Protein 3KTN (pdb70)

InterPro domains:
  IPR011611 Carbohydrate kinase PfkB [PF00294] (2-208)
  IPR011611 Carbohydrate kinase PfkB [PF00294] (271-310)
  IPR029056 Ribokinase-like [G3DSA:3.40.1190.20] (1-336)
  IPR029056 Ribokinase-like [SSF53613] (1-326)
  IPR052700 Carbohydrate kinase PfkB-like [PTHR43320] (24-315)

Structure (mmCIF, N/CA/C/O backbone):
data_3KTN
#
_entry.id   3KTN
#
_cell.length_a   145.564
_cell.length_b   145.564
_cell.length_c   126.401
_cell.angle_alpha   90.00
_cell.angle_beta   90.00
_cell.angle_gamma   120.00
#
_symmetry.space_group_name_H-M   'P 63 2 2'
#
loop_
_entity.id
_entity.type
_entity.pdbx_description
1 polymer 'Carbohydrate kinase, pfkB family'
2 non-polymer 'SULFATE ION'
3 non-polymer 'MAGNESIUM ION'
4 water water
#
loop_
_atom_site.group_PDB
_atom_site.id
_atom_site.type_symbol
_atom_site.label_atom_id
_atom_site.label_alt_id
_atom_site.label_comp_id
_atom_site.label_asym_id
_atom_site.label_entity_id
_atom_site.label_seq_id
_atom_site.pdbx_PDB_ins_code
_atom_site.Cartn_x
_atom_site.Cartn_y
_atom_site.Cartn_z
_atom_site.occupancy
_atom_site.B_iso_or_equiv
_atom_site.auth_seq_id
_atom_site.auth_comp_id
_atom_site.auth_asym_id
_atom_site.auth_atom_id
_atom_site.pdbx_PDB_model_num
ATOM 1 N N . SER A 1 2 ? 38.905 25.138 15.333 1.00 71.37 -2 SER A N 1
ATOM 2 C CA . SER A 1 2 ? 39.205 24.914 16.781 1.00 70.99 -2 SER A CA 1
ATOM 3 C C . SER A 1 2 ? 39.600 23.461 17.050 1.00 69.54 -2 SER A C 1
ATOM 4 O O . SER A 1 2 ? 39.119 22.831 17.995 1.00 69.19 -2 SER A O 1
ATOM 7 N N . LEU A 1 3 ? 40.481 22.940 16.203 1.00 67.28 -1 LEU A N 1
ATOM 8 C CA . LEU A 1 3 ? 40.974 21.576 16.327 1.00 63.96 -1 LEU A CA 1
ATOM 9 C C . LEU A 1 3 ? 41.833 21.469 17.586 1.00 61.23 -1 LEU A C 1
ATOM 10 O O . LEU A 1 3 ? 42.683 22.321 17.834 1.00 61.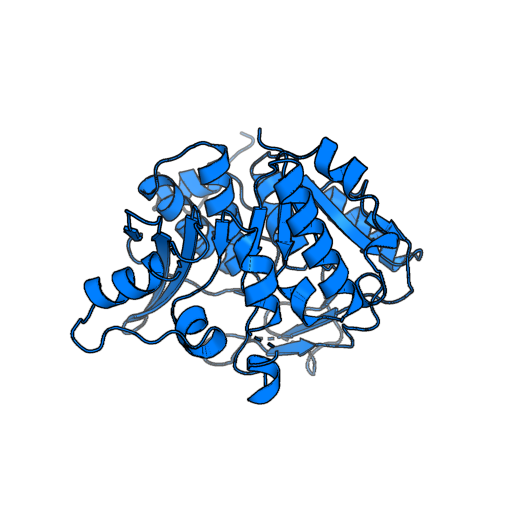10 -1 LEU A O 1
ATOM 15 N N . LYS A 1 4 ? 41.601 20.434 18.387 1.00 58.49 2 LYS A N 1
ATOM 16 C CA . LYS A 1 4 ? 42.380 20.227 19.604 1.00 55.54 2 LYS A CA 1
ATOM 17 C C . LYS A 1 4 ? 43.549 19.324 19.247 1.00 53.82 2 LYS A C 1
ATOM 18 O O . LYS A 1 4 ? 43.358 18.181 18.830 1.00 52.28 2 LYS A O 1
ATOM 24 N N . ILE A 1 5 ? 44.760 19.847 19.412 1.00 51.07 3 ILE A N 1
ATOM 25 C CA . ILE A 1 5 ? 45.968 19.114 19.058 1.00 48.62 3 ILE A CA 1
ATOM 26 C C . ILE A 1 5 ? 46.887 18.804 20.231 1.00 46.97 3 ILE A C 1
ATOM 27 O O . ILE A 1 5 ? 47.163 19.660 21.068 1.00 47.67 3 ILE A O 1
ATOM 32 N N . ALA A 1 6 ? 47.363 17.566 20.276 1.00 44.81 4 ALA A N 1
ATOM 33 C CA . ALA A 1 6 ? 48.283 17.126 21.312 1.00 41.04 4 ALA A CA 1
ATOM 34 C C . ALA A 1 6 ? 49.557 16.668 20.612 1.00 40.04 4 ALA A C 1
ATOM 35 O O . ALA A 1 6 ? 49.556 16.403 19.409 1.00 37.87 4 ALA A O 1
ATOM 37 N N . ALA A 1 7 ? 50.648 16.595 21.362 1.00 38.32 5 ALA A N 1
ATOM 38 C CA . ALA A 1 7 ? 51.912 16.143 20.803 1.00 37.85 5 ALA A CA 1
ATOM 39 C C . ALA A 1 7 ? 52.593 15.274 21.836 1.00 36.40 5 ALA A C 1
ATOM 40 O O . ALA A 1 7 ? 52.535 15.558 23.031 1.00 37.53 5 ALA A O 1
ATOM 42 N N . PHE A 1 8 ? 53.218 14.201 21.374 1.00 34.65 6 PHE A N 1
ATOM 43 C CA . PHE A 1 8 ? 53.932 13.294 22.258 1.00 33.99 6 PHE A CA 1
ATOM 44 C C . PHE A 1 8 ? 55.389 13.570 21.964 1.00 33.59 6 PHE A C 1
ATOM 45 O O . PHE A 1 8 ? 55.859 13.314 20.854 1.00 33.01 6 PHE A O 1
ATOM 53 N N . GLY A 1 9 ? 56.110 14.095 22.947 1.00 34.59 7 GLY A N 1
ATOM 54 C CA . GLY A 1 9 ? 57.497 14.408 22.692 1.00 34.38 7 GLY A CA 1
ATOM 55 C C . GLY A 1 9 ? 58.374 14.758 23.870 1.00 36.07 7 GLY A C 1
ATOM 56 O O . GLY A 1 9 ? 58.043 14.527 25.033 1.00 34.98 7 GLY A O 1
ATOM 57 N N . GLU A 1 10 ? 59.505 15.358 23.528 1.00 34.96 8 GLU A N 1
ATOM 58 C CA . GLU A 1 10 ? 60.540 15.729 24.472 1.00 35.23 8 GLU A CA 1
ATOM 59 C C . GLU A 1 10 ? 60.691 17.228 24.739 1.00 33.84 8 GLU A C 1
ATOM 60 O O . GLU A 1 10 ? 60.510 18.057 23.845 1.00 33.85 8 GLU A O 1
ATOM 66 N N . VAL A 1 11 ? 61.016 17.557 25.985 1.00 33.14 9 VAL A N 1
ATOM 67 C CA . VAL A 1 11 ? 61.268 18.936 26.392 1.00 31.37 9 VAL A CA 1
ATOM 68 C C . VAL A 1 11 ? 62.766 18.986 26.656 1.00 32.35 9 VAL A C 1
ATOM 69 O O . VAL A 1 11 ? 63.300 18.121 27.348 1.00 31.63 9 VAL A O 1
ATOM 81 N N . LEU A 1 13 ? 66.347 21.680 27.454 1.00 28.32 11 LEU A N 1
ATOM 82 C CA . LEU A 1 13 ? 66.842 22.969 27.910 1.00 29.74 11 LEU A CA 1
ATOM 83 C C . LEU A 1 13 ? 67.802 23.457 26.836 1.00 28.12 11 LEU A C 1
ATOM 84 O O . LEU A 1 13 ? 68.661 22.701 26.399 1.00 25.38 11 LEU A O 1
ATOM 89 N N . ARG A 1 14 ? 67.650 24.705 26.402 1.00 27.34 12 ARG A N 1
ATOM 90 C CA . ARG A 1 14 ? 68.574 25.275 25.431 1.00 25.72 12 ARG A CA 1
ATOM 91 C C . ARG A 1 14 ? 69.306 26.414 26.121 1.00 24.97 12 ARG A C 1
ATOM 92 O O . ARG A 1 14 ? 68.680 27.290 26.717 1.00 25.88 12 ARG A O 1
ATOM 100 N N . PHE A 1 15 ? 70.631 26.395 26.044 1.00 24.81 13 PHE A N 1
ATOM 101 C CA . PHE A 1 15 ? 71.449 27.434 26.654 1.00 25.43 13 PHE A CA 1
ATOM 102 C C . PHE A 1 15 ? 72.095 28.230 25.526 1.00 25.20 13 PHE A C 1
ATOM 103 O O . PHE A 1 15 ? 72.750 27.666 24.659 1.00 24.97 13 PHE A O 1
ATOM 111 N N . THR A 1 16 ? 71.922 29.542 25.546 1.00 24.46 14 THR A N 1
ATOM 112 C CA . THR A 1 16 ? 72.479 30.369 24.489 1.00 24.03 14 THR A CA 1
ATOM 113 C C . THR A 1 16 ? 73.157 31.606 25.043 1.00 22.31 14 THR A C 1
ATOM 114 O O . THR A 1 16 ? 72.570 32.333 25.857 1.00 24.26 14 THR A O 1
ATOM 118 N N . PRO A 1 17 ? 74.408 31.855 24.634 1.00 21.68 15 PRO A N 1
ATOM 119 C CA . PRO A 1 17 ? 75.098 33.054 25.127 1.00 21.24 15 PRO A CA 1
ATOM 120 C C . PRO A 1 17 ? 74.422 34.224 24.397 1.00 20.11 15 PRO A C 1
ATOM 121 O O . PRO A 1 17 ? 73.860 34.045 23.318 1.00 19.15 15 PRO A O 1
ATOM 125 N N . PRO A 1 18 ? 74.456 35.429 24.969 1.00 21.71 16 PRO A N 1
ATOM 126 C CA . PRO A 1 18 ? 73.800 36.522 24.243 1.00 21.11 16 PRO A CA 1
ATOM 127 C C . PRO A 1 18 ? 74.520 36.956 22.954 1.00 22.30 16 PRO A C 1
ATOM 128 O O . PRO A 1 18 ? 75.677 36.584 22.704 1.00 23.06 16 PRO A O 1
ATOM 132 N N . GLU A 1 19 ? 73.808 37.719 22.130 1.00 20.03 17 GLU A N 1
ATOM 133 C CA . GLU A 1 19 ? 74.332 38.245 20.873 1.00 22.37 17 GLU A CA 1
ATOM 134 C C . GLU A 1 19 ? 74.914 37.121 20.006 1.00 22.34 17 GLU A C 1
ATOM 135 O O . GLU A 1 19 ? 74.211 36.146 19.733 1.00 22.50 17 GLU A O 1
ATOM 141 N N . TYR A 1 20 ? 76.167 37.247 19.570 1.00 19.47 18 TYR A N 1
ATOM 142 C CA . TYR A 1 20 ? 76.807 36.214 18.743 1.00 21.02 18 TYR A CA 1
ATOM 143 C C . TYR A 1 20 ? 78.044 35.691 19.466 1.00 21.29 18 TYR A C 1
ATOM 144 O O . TYR A 1 20 ? 78.991 35.213 18.838 1.00 22.41 18 TYR A O 1
ATOM 153 N N . LEU A 1 21 ? 78.019 35.785 20.789 1.00 20.14 19 LEU A N 1
ATOM 154 C CA . LEU A 1 21 ? 79.138 35.354 21.621 1.00 22.43 19 LEU A CA 1
ATOM 155 C C . LEU A 1 21 ? 79.309 33.837 21.711 1.00 23.49 19 LEU A C 1
ATOM 156 O O . LEU A 1 21 ? 78.355 33.070 21.545 1.00 22.15 19 LEU A O 1
ATOM 169 N N . LEU A 1 23 ? 80.858 30.316 23.850 1.00 25.80 21 LEU A N 1
ATOM 170 C CA . LEU A 1 23 ? 80.961 29.822 25.218 1.00 27.27 21 LEU A CA 1
ATOM 171 C C . LEU A 1 23 ? 82.261 30.260 25.873 1.00 27.40 21 LEU A C 1
ATOM 172 O O . LEU A 1 23 ? 82.272 30.603 27.046 1.00 27.54 21 LEU A O 1
ATOM 177 N N . GLU A 1 24 ? 83.352 30.255 25.113 1.00 27.55 22 GLU A N 1
ATOM 178 C CA . GLU A 1 24 ? 84.641 30.658 25.657 1.00 29.43 22 GLU A CA 1
ATOM 179 C C . GLU A 1 24 ? 84.785 32.166 25.870 1.00 29.62 22 GLU A C 1
ATOM 180 O O . GLU A 1 24 ? 85.783 32.616 26.420 1.00 28.56 22 GLU A O 1
ATOM 186 N N . GLN A 1 25 ? 83.794 32.948 25.447 1.00 27.65 23 GLN A N 1
ATOM 187 C CA . GLN A 1 25 ? 83.882 34.395 25.609 1.00 26.07 23 GLN A CA 1
ATOM 188 C C . GLN A 1 25 ? 83.097 34.945 26.789 1.00 25.27 23 GLN A C 1
ATOM 189 O O . GLN A 1 25 ? 83.402 36.030 27.279 1.00 25.89 23 GLN A O 1
ATOM 195 N N . THR A 1 26 ? 82.090 34.214 27.253 1.00 24.08 24 THR A N 1
ATOM 196 C CA . THR A 1 26 ? 81.282 34.728 28.351 1.00 24.04 24 THR A CA 1
ATOM 197 C C . THR A 1 26 ? 80.649 33.626 29.169 1.00 25.37 24 THR A C 1
ATOM 198 O O . THR A 1 26 ? 80.418 32.527 28.671 1.00 26.60 24 THR A O 1
ATOM 202 N N .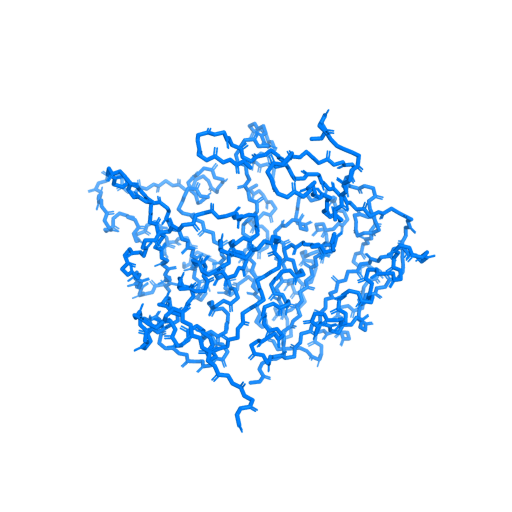 GLU A 1 27 ? 80.359 33.937 30.428 1.00 26.07 25 GLU A N 1
ATOM 203 C CA . GLU A 1 27 ? 79.730 32.986 31.337 1.00 28.50 25 GLU A CA 1
ATOM 204 C C . GLU A 1 27 ? 78.215 33.176 31.285 1.00 26.52 25 GLU A C 1
ATOM 205 O O . GLU A 1 27 ? 77.462 32.374 31.838 1.00 28.57 25 GLU A O 1
ATOM 211 N N . GLN A 1 28 ? 77.786 34.249 30.622 1.00 24.42 26 GLN A N 1
ATOM 212 C CA . GLN A 1 28 ? 76.372 34.593 30.501 1.00 24.47 26 GLN A CA 1
ATOM 213 C C . GLN A 1 28 ? 75.586 33.696 29.549 1.00 22.93 26 GLN A C 1
ATOM 214 O O . GLN A 1 28 ? 76.074 33.309 28.488 1.00 20.56 26 GLN A O 1
ATOM 220 N N . LEU A 1 29 ? 74.345 33.404 29.922 1.00 22.97 27 LEU A N 1
ATOM 221 C CA . LEU A 1 29 ? 73.477 32.570 29.097 1.00 22.73 27 LEU A CA 1
ATOM 222 C C . LEU A 1 29 ? 72.021 32.920 29.324 1.00 22.15 27 LEU A C 1
ATOM 223 O O . LEU A 1 29 ? 71.662 33.509 30.341 1.00 21.66 27 LEU A O 1
ATOM 228 N N . ARG A 1 30 ? 71.198 32.573 28.345 1.00 21.01 28 ARG A N 1
ATOM 229 C CA . ARG A 1 30 ? 69.758 32.704 28.460 1.00 23.74 28 ARG A CA 1
ATOM 230 C C . ARG A 1 30 ? 69.355 31.244 28.247 1.00 25.46 28 ARG A C 1
ATOM 231 O O . ARG A 1 30 ? 69.841 30.594 27.320 1.00 24.26 28 ARG A O 1
ATOM 247 N N . ASN A 1 32 ? 66.177 28.359 27.799 1.00 29.40 30 ASN A N 1
ATOM 248 C CA . ASN A 1 32 ? 64.776 28.248 27.433 1.00 28.95 30 ASN A CA 1
ATOM 249 C C . ASN A 1 32 ? 64.386 26.783 27.336 1.00 27.05 30 ASN A C 1
ATOM 250 O O . ASN A 1 32 ? 65.245 25.913 27.174 1.00 24.13 30 ASN A O 1
ATOM 255 N N . PHE A 1 33 ? 63.090 26.519 27.459 1.00 24.81 31 PHE A N 1
ATOM 256 C CA . PHE A 1 33 ? 62.570 25.162 27.350 1.00 25.78 31 PHE A CA 1
ATOM 257 C C . PHE A 1 33 ? 62.056 25.044 25.932 1.00 26.89 31 PHE A C 1
ATOM 258 O O . PHE A 1 33 ? 61.138 25.754 25.535 1.00 26.13 31 PHE A O 1
ATOM 266 N N . VAL A 1 34 ? 62.684 24.164 25.162 1.00 26.29 32 VAL A N 1
ATOM 267 C CA . VAL A 1 34 ? 62.316 23.960 23.779 1.00 25.08 32 VAL A CA 1
ATOM 268 C C . VAL A 1 34 ? 62.186 22.460 23.497 1.00 27.08 32 VAL A C 1
ATOM 269 O O . VAL A 1 34 ? 62.251 21.631 24.414 1.00 27.98 32 VAL A O 1
ATOM 273 N N . GLY A 1 35 ? 62.005 22.135 22.221 1.00 27.05 33 GLY A N 1
ATOM 274 C CA . GLY A 1 35 ? 61.851 20.764 21.780 1.00 28.13 33 GLY A CA 1
ATOM 275 C C . GLY A 1 35 ? 60.867 20.782 20.625 1.00 29.55 33 GLY A C 1
ATOM 276 O O . GLY A 1 35 ? 60.051 21.703 20.538 1.00 30.62 33 GLY A O 1
ATOM 277 N N . THR A 1 36 ? 60.945 19.796 19.732 1.00 28.70 34 THR A N 1
ATOM 278 C CA . THR A 1 36 ? 60.030 19.730 18.588 1.00 29.86 34 THR A CA 1
ATOM 279 C C . THR A 1 36 ? 58.572 19.888 19.013 1.00 29.40 34 THR A C 1
ATOM 280 O O . THR A 1 36 ? 57.854 20.718 18.463 1.00 31.36 34 THR A O 1
ATOM 284 N N . GLY A 1 37 ? 58.143 19.103 19.996 1.00 28.96 35 GLY A N 1
ATOM 285 C CA . GLY A 1 37 ? 56.769 19.190 20.469 1.00 30.07 35 GLY A CA 1
ATOM 286 C C . GLY A 1 37 ? 56.427 20.533 21.101 1.00 30.44 35 GLY A C 1
ATOM 287 O O . GLY A 1 37 ? 55.303 21.022 20.976 1.00 30.64 35 GLY A O 1
ATOM 288 N N . VAL A 1 38 ? 57.391 21.137 21.786 1.00 29.98 36 VAL A N 1
ATOM 289 C CA . VAL A 1 38 ? 57.165 22.433 22.423 1.00 28.36 36 VAL A CA 1
ATOM 290 C C . VAL A 1 38 ? 57.028 23.513 21.359 1.00 27.81 36 VAL A C 1
ATOM 291 O O . VAL A 1 38 ? 56.081 24.302 21.388 1.00 28.17 36 VAL A O 1
ATOM 295 N N . ASN A 1 39 ? 57.957 23.529 20.405 1.00 27.10 37 ASN A N 1
ATOM 296 C CA . ASN A 1 39 ? 57.938 24.532 19.337 1.00 27.59 37 ASN A CA 1
ATOM 297 C C . ASN A 1 39 ? 56.649 24.450 18.541 1.00 27.78 37 ASN A C 1
ATOM 298 O O . ASN A 1 39 ? 56.020 25.472 18.233 1.00 25.75 37 ASN A O 1
ATOM 303 N N . LEU A 1 40 ? 56.272 23.227 18.192 1.00 28.82 38 LEU A N 1
ATOM 304 C CA . LEU A 1 40 ? 55.062 22.998 17.420 1.00 30.71 38 LEU A CA 1
ATOM 305 C C . LEU A 1 40 ? 53.815 23.482 18.151 1.00 30.16 38 LEU A C 1
ATOM 306 O O . LEU A 1 40 ? 53.079 24.331 17.643 1.00 31.55 38 LEU A O 1
ATOM 311 N N . LEU A 1 41 ? 53.579 22.938 19.340 1.00 28.58 39 LEU A N 1
ATOM 312 C CA . LEU A 1 41 ? 52.402 23.309 20.115 1.00 29.37 39 LEU A CA 1
ATOM 313 C C . LEU A 1 41 ? 52.369 24.790 20.501 1.00 30.86 39 LEU A C 1
ATOM 314 O O . LEU A 1 41 ? 51.292 25.403 20.541 1.00 31.10 39 LEU A O 1
ATOM 319 N N . ALA A 1 42 ? 53.540 25.361 20.782 1.00 28.34 40 ALA A N 1
ATOM 320 C CA . ALA A 1 42 ? 53.624 26.771 21.159 1.00 28.79 40 ALA A CA 1
ATOM 321 C C . ALA A 1 42 ? 53.111 27.645 20.021 1.00 27.89 40 ALA A C 1
ATOM 322 O O . ALA A 1 42 ? 52.316 28.558 20.239 1.00 28.43 40 ALA A O 1
ATOM 324 N N . ASN A 1 43 ? 53.564 27.361 18.804 1.00 27.32 41 ASN A N 1
ATOM 325 C CA . ASN A 1 43 ? 53.137 28.140 17.650 1.00 27.91 41 ASN A CA 1
ATOM 326 C C . ASN A 1 43 ? 51.640 27.945 17.395 1.00 29.21 41 ASN A C 1
ATOM 327 O O . ASN A 1 43 ? 50.920 28.908 17.132 1.00 29.53 41 ASN A O 1
ATOM 332 N N . LEU A 1 44 ? 51.177 26.698 17.466 1.00 29.35 42 LEU A N 1
ATOM 333 C CA . LEU A 1 44 ? 49.759 26.399 17.255 1.00 29.90 42 LEU A CA 1
ATOM 334 C C . LEU A 1 44 ? 48.894 27.078 18.331 1.00 31.18 42 LEU A C 1
ATOM 335 O O . LEU A 1 44 ? 47.787 27.535 18.048 1.00 30.78 42 LEU A O 1
ATOM 340 N N . ALA A 1 45 ? 49.398 27.148 19.562 1.00 31.48 43 ALA A N 1
ATOM 341 C CA . ALA A 1 45 ? 48.649 27.808 20.631 1.00 32.07 43 ALA A CA 1
ATOM 342 C C . ALA A 1 45 ? 48.575 29.300 20.306 1.00 32.68 43 ALA A C 1
ATOM 343 O O . ALA A 1 45 ? 47.567 29.957 20.570 1.00 33.69 43 ALA A O 1
ATOM 345 N N . HIS A 1 46 ? 49.643 29.836 19.726 1.00 32.25 44 HIS A N 1
ATOM 346 C CA . HIS A 1 46 ? 49.649 31.243 19.353 1.00 33.32 44 HIS A CA 1
ATOM 347 C C . HIS A 1 46 ? 48.723 31.477 18.166 1.00 34.50 44 HIS A C 1
ATOM 348 O O . HIS A 1 46 ? 48.319 32.608 17.898 1.00 33.32 44 HIS A O 1
ATOM 355 N N . PHE A 1 47 ? 48.403 30.401 17.450 1.00 35.27 45 PHE A N 1
ATOM 356 C CA . PHE A 1 47 ? 47.488 30.486 16.320 1.00 37.17 45 PHE A CA 1
ATOM 357 C C . PHE A 1 47 ? 46.076 30.273 16.867 1.00 39.45 45 PHE A C 1
ATOM 358 O O . PHE A 1 47 ? 45.104 30.179 16.115 1.00 40.81 45 PHE A O 1
ATOM 366 N N . GLN A 1 48 ? 45.991 30.183 18.192 1.00 40.12 46 GLN A N 1
ATOM 367 C CA . GLN A 1 48 ? 44.734 30.023 18.912 1.00 43.34 46 GLN A CA 1
ATOM 368 C C . GLN A 1 48 ? 44.034 28.666 18.866 1.00 43.32 46 GLN A C 1
ATOM 369 O O . GLN A 1 48 ? 42.811 28.592 18.882 1.00 43.50 46 GLN A O 1
ATOM 375 N N . LEU A 1 49 ? 44.811 27.593 18.812 1.00 43.01 47 LEU A N 1
ATOM 376 C CA . LEU A 1 49 ? 44.238 26.260 18.833 1.00 42.22 47 LEU A CA 1
ATOM 377 C C . LEU A 1 49 ? 44.523 25.746 20.233 1.00 41.46 47 LEU A C 1
ATOM 378 O O . LEU A 1 49 ? 45.434 26.235 20.900 1.00 40.89 47 LEU A O 1
ATOM 383 N N . GLU A 1 50 ? 43.738 24.780 20.688 1.00 41.09 48 GLU A N 1
ATOM 384 C CA . GLU A 1 50 ? 43.949 24.206 22.004 1.00 41.84 48 GLU A CA 1
ATOM 385 C C . GLU A 1 50 ? 45.040 23.165 21.848 1.00 39.17 48 GLU A C 1
ATOM 386 O O . GLU A 1 50 ? 44.941 22.281 20.997 1.00 39.44 48 GLU A O 1
ATOM 392 N N . THR A 1 51 ? 46.079 23.267 22.670 1.00 36.11 49 THR A N 1
ATOM 393 C CA . THR A 1 51 ? 47.202 22.346 22.578 1.00 34.09 49 THR A CA 1
ATOM 394 C C . THR A 1 51 ? 47.592 21.763 23.927 1.00 33.62 49 THR A C 1
ATOM 395 O O . THR A 1 51 ? 47.384 22.382 24.968 1.00 35.56 49 THR A O 1
ATOM 399 N N . ALA A 1 52 ? 48.169 20.569 23.900 1.00 31.99 50 ALA A N 1
ATOM 400 C CA . ALA A 1 52 ? 48.594 19.908 25.118 1.00 32.44 50 ALA A CA 1
ATOM 401 C C . ALA A 1 52 ? 49.774 19.002 24.805 1.00 33.21 50 ALA A C 1
ATOM 402 O O . ALA A 1 52 ? 49.772 18.289 23.799 1.00 33.30 50 ALA A O 1
ATOM 404 N N . LEU A 1 53 ? 50.784 19.031 25.667 1.00 31.96 51 LEU A N 1
ATOM 405 C CA . LEU A 1 53 ? 51.965 18.212 25.464 1.00 31.45 51 LEU A CA 1
ATOM 406 C C . LEU A 1 53 ? 51.942 16.978 26.351 1.00 32.56 51 LEU A C 1
ATOM 407 O O . LEU A 1 53 ? 51.696 17.072 27.553 1.00 32.96 51 LEU A O 1
ATOM 412 N N . ILE A 1 54 ? 52.198 15.822 25.750 1.00 31.75 52 ILE A N 1
ATOM 413 C CA . ILE A 1 54 ? 52.242 14.574 26.492 1.00 33.25 52 ILE A CA 1
ATOM 414 C C . ILE A 1 54 ? 53.716 14.229 26.642 1.00 31.22 52 ILE A C 1
ATOM 415 O O . ILE A 1 54 ? 54.394 13.949 25.658 1.00 30.82 52 ILE A O 1
ATOM 420 N N . THR A 1 55 ? 54.210 14.254 27.874 1.00 31.07 53 THR A N 1
ATOM 421 C CA . THR A 1 55 ? 55.612 13.966 28.133 1.00 30.39 53 THR A CA 1
ATOM 422 C C . THR A 1 55 ? 55.800 13.861 29.641 1.00 30.18 53 THR A C 1
ATOM 423 O O . THR A 1 55 ? 54.829 13.875 30.393 1.00 32.24 53 THR A O 1
ATOM 427 N N . LYS A 1 56 ? 57.050 13.757 30.077 1.00 30.36 54 LYS A N 1
ATOM 428 C CA . LYS A 1 56 ? 57.361 13.693 31.502 1.00 31.99 54 LYS A CA 1
ATOM 429 C C . LYS A 1 56 ? 58.431 14.726 31.835 1.00 32.01 54 LYS A C 1
ATOM 430 O O . LYS A 1 56 ? 59.282 15.049 31.000 1.00 30.68 54 LYS A O 1
ATOM 436 N N . LEU A 1 57 ? 58.376 15.237 33.058 1.00 31.20 55 LEU A N 1
ATOM 437 C CA . LEU A 1 57 ? 59.364 16.186 33.557 1.00 32.12 55 LEU A CA 1
ATOM 438 C C . LEU A 1 57 ? 59.643 15.777 34.993 1.00 30.50 55 LEU A C 1
ATOM 439 O O . LEU A 1 57 ? 58.738 15.334 35.703 1.00 32.14 55 LEU A O 1
ATOM 444 N N . PRO A 1 58 ? 60.901 15.912 35.442 1.00 31.16 56 PRO A N 1
ATOM 445 C CA . PRO A 1 58 ? 61.234 15.531 36.814 1.00 31.47 56 PRO A CA 1
ATOM 446 C C . PRO A 1 58 ? 60.483 16.365 37.836 1.00 32.73 56 PRO A C 1
ATOM 447 O O . PRO A 1 58 ? 60.163 17.534 37.584 1.00 31.39 56 PRO A O 1
ATOM 451 N N . ALA A 1 59 ? 60.197 15.755 38.982 1.00 31.66 57 ALA A N 1
ATOM 452 C CA . ALA A 1 59 ? 59.495 16.447 40.048 1.00 33.68 57 ALA A CA 1
ATOM 453 C C . ALA A 1 59 ? 60.510 17.220 40.885 1.00 32.84 57 ALA A C 1
ATOM 454 O O . ALA A 1 59 ? 60.826 16.838 42.010 1.00 33.59 57 ALA A O 1
ATOM 456 N N . ASN A 1 60 ? 61.056 18.280 40.303 1.00 31.45 58 ASN A N 1
ATOM 457 C CA . ASN A 1 60 ? 61.991 19.141 41.010 1.00 31.01 58 ASN A CA 1
ATOM 458 C C . ASN A 1 60 ? 61.771 20.563 40.492 1.00 30.00 58 ASN A C 1
ATOM 459 O O . ASN A 1 60 ? 60.943 20.779 39.601 1.00 30.48 58 ASN A O 1
ATOM 464 N N . ARG A 1 61 ? 62.489 21.531 41.045 1.00 29.84 59 ARG A N 1
ATOM 465 C CA . ARG A 1 61 ? 62.301 22.922 40.647 1.00 28.81 59 ARG A CA 1
ATOM 466 C C . ARG A 1 61 ? 62.533 23.192 39.165 1.00 28.55 59 ARG A C 1
ATOM 467 O O . ARG A 1 61 ? 61.882 24.060 38.580 1.00 28.89 59 ARG A O 1
ATOM 475 N N . LEU A 1 62 ? 63.446 22.447 38.555 1.00 26.79 60 LEU A N 1
ATOM 476 C CA . LEU A 1 62 ? 63.724 22.626 37.137 1.00 28.88 60 LEU A CA 1
ATOM 477 C C . LEU A 1 62 ? 62.529 22.113 36.336 1.00 28.70 60 LEU A C 1
ATOM 478 O O . LEU A 1 62 ? 62.093 22.744 35.363 1.00 27.52 60 LEU A O 1
ATOM 483 N N . GLY A 1 63 ? 61.988 20.971 36.758 1.00 28.46 61 GLY A N 1
ATOM 484 C CA . GLY A 1 63 ? 60.831 20.421 36.076 1.00 26.58 61 GLY A CA 1
ATOM 485 C C . GLY A 1 63 ? 59.648 21.361 36.232 1.00 26.59 61 GLY A C 1
ATOM 486 O O . GLY A 1 63 ? 58.865 21.540 35.300 1.00 28.61 61 GLY A O 1
ATOM 487 N N . GLU A 1 64 ? 59.513 21.963 37.413 1.00 28.00 62 GLU A N 1
ATOM 488 C CA . GLU A 1 64 ? 58.417 22.902 37.674 1.00 28.85 62 GLU A CA 1
ATOM 489 C C . GLU A 1 64 ? 58.559 24.158 36.804 1.00 28.22 62 GLU A C 1
ATOM 490 O O . GLU A 1 64 ? 57.568 24.711 36.323 1.00 29.06 62 GLU A O 1
ATOM 496 N N . ALA A 1 65 ? 59.795 24.610 36.608 1.00 27.20 63 ALA A N 1
ATOM 497 C CA . ALA A 1 65 ? 60.036 25.787 35.781 1.00 24.96 63 ALA A CA 1
ATOM 498 C C . ALA A 1 65 ? 59.689 25.409 34.348 1.00 24.02 63 ALA A C 1
ATOM 499 O O . ALA A 1 65 ? 59.220 26.237 33.574 1.00 25.58 63 ALA A O 1
ATOM 501 N N . GLY A 1 66 ? 59.908 24.142 34.003 1.00 25.13 64 GLY A N 1
ATOM 502 C CA . GLY A 1 66 ? 59.595 23.673 32.664 1.00 23.75 64 GLY A CA 1
ATOM 503 C C . GLY A 1 66 ? 58.101 23.718 32.393 1.00 25.53 64 GLY A C 1
ATOM 504 O O . GLY A 1 66 ? 57.672 24.149 31.328 1.00 26.77 64 GLY A O 1
ATOM 505 N N . LYS A 1 67 ? 57.298 23.263 33.349 1.00 27.82 65 LYS A N 1
ATOM 506 C CA . LYS A 1 67 ? 55.850 23.294 33.172 1.00 28.11 65 LYS A CA 1
ATOM 507 C C . LYS A 1 67 ? 55.345 24.730 33.108 1.00 27.42 65 LYS A C 1
ATOM 508 O O . LYS A 1 67 ? 54.412 25.025 32.365 1.00 28.19 65 LYS A O 1
ATOM 514 N N . ALA A 1 68 ? 55.959 25.618 33.888 1.00 27.40 66 ALA A N 1
ATOM 515 C CA . ALA A 1 68 ? 55.577 27.028 33.897 1.00 26.70 66 ALA A CA 1
ATOM 516 C C . ALA A 1 68 ? 55.810 27.615 32.502 1.00 26.33 66 ALA A C 1
ATOM 517 O O . ALA A 1 68 ? 55.007 28.415 32.013 1.00 26.72 66 ALA A O 1
ATOM 519 N N . ALA A 1 69 ? 56.912 27.212 31.867 1.00 24.67 67 ALA A N 1
ATOM 520 C CA . ALA A 1 69 ? 57.245 27.690 30.523 1.00 25.84 67 ALA A CA 1
ATOM 521 C C . ALA A 1 69 ? 56.226 27.187 29.500 1.00 26.07 67 ALA A C 1
ATOM 522 O O . ALA A 1 69 ? 55.848 27.909 28.580 1.00 27.05 67 ALA A O 1
ATOM 524 N N . LEU A 1 70 ? 55.789 25.945 29.655 1.00 26.89 68 LEU A N 1
ATOM 525 C CA . LEU A 1 70 ? 54.801 25.382 28.739 1.00 27.60 68 LEU A CA 1
ATOM 526 C C . LEU A 1 70 ? 53.508 26.190 28.824 1.00 26.74 68 LEU A C 1
ATOM 527 O O . LEU A 1 70 ? 52.927 26.559 27.803 1.00 27.28 68 LEU A O 1
ATOM 532 N N . ARG A 1 71 ? 53.064 26.475 30.042 1.00 25.24 69 ARG A N 1
ATOM 533 C CA . ARG A 1 71 ? 51.839 27.252 30.233 1.00 26.11 69 ARG A CA 1
ATOM 534 C C . ARG A 1 71 ? 51.994 28.666 29.653 1.00 26.40 69 ARG A C 1
ATOM 535 O O . ARG A 1 71 ? 51.105 29.161 28.961 1.00 27.14 69 ARG A O 1
ATOM 543 N N . LYS A 1 72 ? 53.125 29.308 29.938 1.00 24.61 70 LYS A N 1
ATOM 544 C CA . LYS A 1 72 ? 53.388 30.650 29.433 1.00 25.93 70 LYS A CA 1
ATOM 545 C C . LYS A 1 72 ? 53.212 30.701 27.919 1.00 26.25 70 LYS A C 1
ATOM 546 O O . LYS A 1 72 ? 52.671 31.667 27.378 1.00 26.83 70 LYS A O 1
ATOM 552 N N . LEU A 1 73 ? 53.691 29.661 27.246 1.00 25.85 71 LEU A N 1
ATOM 553 C CA . LEU A 1 73 ? 53.596 29.557 25.793 1.00 27.96 71 LEU A CA 1
ATOM 554 C C . LEU A 1 73 ? 52.165 29.284 25.327 1.00 29.41 71 LEU A C 1
ATOM 555 O O . LEU A 1 73 ? 51.873 29.366 24.137 1.00 31.80 71 LEU A O 1
ATOM 560 N N . GLY A 1 74 ? 51.283 28.955 26.268 1.00 29.86 72 GLY A N 1
ATOM 561 C CA . GLY A 1 74 ? 49.898 28.693 25.928 1.00 30.21 72 GLY A CA 1
ATOM 562 C C . GLY A 1 74 ? 49.583 27.215 25.799 1.00 30.91 72 GLY A C 1
ATOM 563 O O . GLY A 1 74 ? 48.485 26.845 25.396 1.00 30.05 72 GLY A O 1
ATOM 564 N N . ILE A 1 75 ? 50.546 26.366 26.144 1.00 32.31 73 ILE A N 1
ATOM 565 C CA . ILE A 1 75 ? 50.367 24.920 26.062 1.00 31.34 73 ILE A CA 1
ATOM 566 C C . ILE A 1 75 ? 49.884 24.377 27.402 1.00 33.23 73 ILE A C 1
ATOM 567 O O . ILE A 1 75 ? 50.421 24.733 28.457 1.00 32.26 73 ILE A O 1
ATOM 572 N N . SER A 1 76 ? 48.867 23.520 27.364 1.00 33.21 74 SER A N 1
ATOM 573 C CA . SER A 1 76 ? 48.353 22.917 28.586 1.00 32.26 74 SER A CA 1
ATOM 574 C C . SER A 1 76 ? 49.400 21.933 29.092 1.00 32.34 74 SER A C 1
ATOM 575 O O . SER A 1 76 ? 49.994 21.190 28.308 1.00 30.97 74 SER A O 1
ATOM 578 N N . ASP A 1 77 ? 49.615 21.923 30.402 1.00 31.40 75 ASP A N 1
ATOM 579 C CA . ASP A 1 77 ? 50.584 21.028 31.014 1.00 33.70 75 ASP A CA 1
ATOM 580 C C . ASP A 1 77 ? 49.862 19.913 31.780 1.00 33.73 75 ASP A C 1
ATOM 581 O O . ASP A 1 77 ? 50.476 19.204 32.573 1.00 32.49 75 ASP A O 1
ATOM 586 N N . GLN A 1 78 ? 48.563 19.764 31.539 1.00 35.91 76 GLN A N 1
ATOM 587 C CA . GLN A 1 78 ? 47.765 18.748 32.229 1.00 39.22 76 GLN A CA 1
ATOM 588 C C . GLN A 1 78 ? 48.294 17.328 32.049 1.00 39.18 76 GLN A C 1
ATOM 589 O O . GLN A 1 78 ? 48.253 16.527 32.982 1.00 39.47 76 GLN A O 1
ATOM 595 N N . TRP A 1 79 ? 48.798 17.014 30.859 1.00 38.57 77 TRP A N 1
ATOM 596 C CA . TRP A 1 79 ? 49.311 15.675 30.602 1.00 38.59 77 TRP A CA 1
ATOM 597 C C . TRP A 1 79 ? 50.822 15.530 30.727 1.00 38.99 77 TRP A C 1
ATOM 598 O O . TRP A 1 79 ? 51.406 14.592 30.190 1.00 38.29 77 TRP A O 1
ATOM 609 N N . VAL A 1 80 ? 51.455 16.468 31.427 1.00 38.74 78 VAL A N 1
ATOM 610 C CA . VAL A 1 80 ? 52.893 16.398 31.661 1.00 37.64 78 VAL A CA 1
ATOM 611 C C . VAL A 1 80 ? 53.028 15.725 33.022 1.00 37.11 78 VAL A C 1
ATOM 612 O O . VAL A 1 80 ? 52.669 16.318 34.037 1.00 39.07 78 VAL A O 1
ATOM 616 N N . GLY A 1 81 ?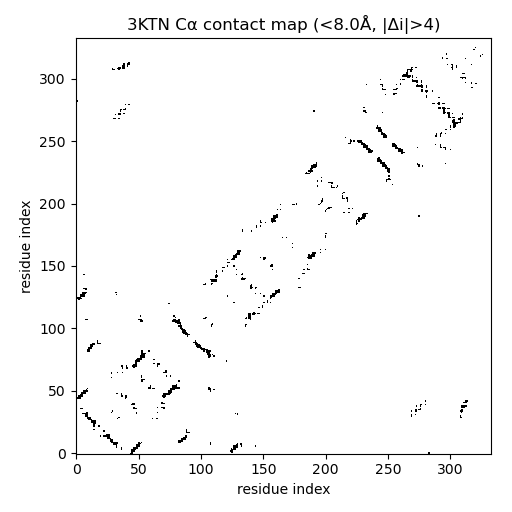 53.539 14.497 33.047 1.00 37.30 79 GLY A N 1
ATOM 617 C CA . GLY A 1 81 ? 53.675 13.779 34.305 1.00 35.42 79 GLY A CA 1
ATOM 618 C C . GLY A 1 81 ? 55.043 13.923 34.938 1.00 37.29 79 GLY A C 1
ATOM 619 O O . GLY A 1 81 ? 55.966 14.446 34.313 1.00 36.16 79 GLY A O 1
ATOM 620 N N . GLU A 1 82 ? 55.176 13.460 36.178 1.00 36.08 80 GLU A N 1
ATOM 621 C CA . GLU A 1 82 ? 56.448 13.537 36.887 1.00 39.83 80 GLU A CA 1
ATOM 622 C C . GLU A 1 82 ? 57.186 12.219 36.740 1.00 39.70 80 GLU A C 1
ATOM 623 O O . GLU A 1 82 ? 56.587 11.157 36.836 1.00 41.20 80 GLU A O 1
ATOM 629 N N . LYS A 1 83 ? 58.491 12.293 36.518 1.00 40.29 81 LYS A N 1
ATOM 630 C CA . LYS A 1 83 ? 59.297 11.098 36.353 1.00 39.96 81 LYS A CA 1
ATOM 631 C C . LYS A 1 83 ? 60.760 11.495 36.210 1.00 40.39 81 LYS A C 1
ATOM 632 O O . LYS A 1 83 ? 61.068 12.590 35.740 1.00 39.90 81 LYS A O 1
ATOM 638 N N . GLY A 1 84 ? 61.655 10.605 36.623 1.00 39.38 82 GLY A N 1
ATOM 639 C CA . GLY A 1 84 ? 63.074 10.866 36.502 1.00 40.38 82 GLY A CA 1
ATOM 640 C C . GLY A 1 84 ? 63.582 12.039 37.308 1.00 41.31 82 GLY A C 1
ATOM 641 O O . GLY A 1 84 ? 62.937 12.484 38.255 1.00 40.52 82 GLY A O 1
ATOM 642 N N . ASP A 1 85 ? 64.747 12.545 36.916 1.00 43.49 83 ASP A N 1
ATOM 643 C CA . ASP A 1 85 ? 65.378 13.660 37.610 1.00 46.22 83 ASP A CA 1
ATOM 644 C C . ASP A 1 85 ? 66.078 14.611 36.647 1.00 45.90 83 ASP A C 1
ATOM 645 O O . ASP A 1 85 ? 66.308 15.778 36.963 1.00 51.02 83 ASP A O 1
ATOM 650 N N . HIS A 1 86 ? 66.397 14.102 35.467 1.00 41.46 84 HIS A N 1
ATOM 651 C CA . HIS A 1 86 ? 67.142 14.843 34.467 1.00 36.73 84 HIS A CA 1
ATOM 652 C C . HIS A 1 86 ? 66.328 15.347 33.275 1.00 35.08 84 HIS A C 1
ATOM 653 O O . HIS A 1 86 ? 65.290 14.785 32.921 1.00 32.74 84 HIS A O 1
ATOM 660 N N . ILE A 1 87 ? 66.802 16.431 32.668 1.00 32.13 85 ILE A N 1
ATOM 661 C CA . ILE A 1 87 ? 66.166 16.977 31.475 1.00 30.55 85 ILE A CA 1
ATOM 662 C C . ILE A 1 87 ? 67.269 17.102 30.425 1.00 30.38 85 ILE A C 1
ATOM 663 O O . ILE A 1 87 ? 68.385 17.527 30.739 1.00 30.24 85 ILE A O 1
ATOM 668 N N . GLY A 1 88 ? 66.971 16.703 29.192 1.00 29.81 86 GLY A N 1
ATOM 669 C CA . GLY A 1 88 ? 67.966 16.793 28.134 1.00 29.80 86 GLY A CA 1
ATOM 670 C C . GLY A 1 88 ? 68.279 18.253 27.856 1.00 30.40 86 GLY A C 1
ATOM 671 O O . GLY A 1 88 ? 67.466 19.124 28.158 1.00 30.58 86 GLY A O 1
ATOM 672 N N . SER A 1 89 ? 69.444 18.534 27.285 1.00 29.11 87 SER A N 1
ATOM 673 C CA . SER A 1 89 ? 69.802 19.919 27.001 1.00 29.27 87 SER A CA 1
ATOM 674 C C . SER A 1 89 ? 70.858 20.050 25.923 1.00 28.31 87 SER A C 1
ATOM 675 O O . SER A 1 89 ? 71.505 19.072 25.541 1.00 27.38 87 SER A O 1
ATOM 678 N N . PHE A 1 90 ?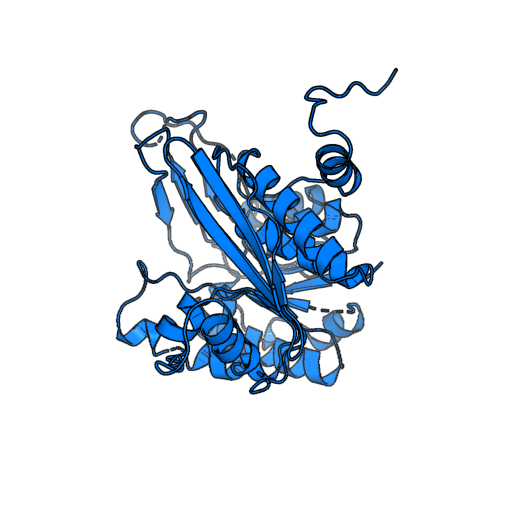 71.027 21.277 25.445 1.00 26.98 88 PHE A N 1
ATOM 679 C CA . PHE A 1 90 ? 72.046 21.578 24.453 1.00 26.91 88 PHE A CA 1
ATOM 680 C C . PHE A 1 90 ? 72.423 23.055 24.514 1.00 27.44 88 PHE A C 1
ATOM 681 O O . PHE A 1 90 ? 71.650 23.895 24.983 1.00 27.28 88 PHE A O 1
ATOM 689 N N . PHE A 1 91 ? 73.632 23.351 24.063 1.00 26.70 89 PHE A N 1
ATOM 690 C CA . PHE A 1 91 ? 74.132 24.710 24.024 1.00 25.81 89 PHE A CA 1
ATOM 691 C C . PHE A 1 91 ? 74.074 25.140 22.571 1.00 27.50 89 PHE A C 1
ATOM 692 O O . PHE A 1 91 ? 74.307 24.328 21.669 1.00 25.71 89 PHE A O 1
ATOM 700 N N . ALA A 1 92 ? 73.733 26.402 22.340 1.00 25.32 90 ALA A N 1
ATOM 701 C CA . ALA A 1 92 ? 73.670 26.918 20.982 1.00 25.90 90 ALA A CA 1
ATOM 702 C C . ALA A 1 92 ? 74.440 28.229 20.904 1.00 26.05 90 ALA A C 1
ATOM 703 O O . ALA A 1 92 ? 74.028 29.239 21.473 1.00 27.38 90 ALA A O 1
ATOM 705 N N . GLU A 1 93 ? 75.571 28.203 20.211 1.00 26.92 91 GLU A N 1
ATOM 706 C CA . GLU A 1 93 ? 76.398 29.398 20.043 1.00 26.89 91 GLU A CA 1
ATOM 707 C C . GLU A 1 93 ? 76.046 29.940 18.666 1.00 26.27 91 GLU A C 1
ATOM 708 O O . GLU A 1 93 ? 76.371 29.324 17.655 1.00 26.74 91 GLU A O 1
ATOM 722 N N . GLY A 1 95 ? 75.966 31.660 15.195 1.00 27.11 93 GLY A N 1
ATOM 723 C CA . GLY A 1 95 ? 76.943 32.019 14.189 1.00 28.30 93 GLY A CA 1
ATOM 724 C C . GLY A 1 95 ? 76.589 33.341 13.525 1.00 29.32 93 GLY A C 1
ATOM 725 O O . GLY A 1 95 ? 75.586 33.984 13.858 1.00 28.46 93 GLY A O 1
ATOM 726 N N . TYR A 1 96 ? 77.416 33.738 12.569 1.00 27.08 94 TYR A N 1
ATOM 727 C CA . TYR A 1 96 ? 77.236 34.991 11.852 1.00 27.19 94 TYR A CA 1
ATOM 728 C C . TYR A 1 96 ? 77.993 34.847 10.539 1.00 25.82 94 TYR A C 1
ATOM 729 O O . TYR A 1 96 ? 79.114 34.340 10.523 1.00 24.91 94 TYR A O 1
ATOM 738 N N . GLY A 1 97 ? 77.394 35.293 9.444 1.00 26.56 95 GLY A N 1
ATOM 739 C CA . GLY A 1 97 ? 78.067 35.185 8.164 1.00 27.79 95 GLY A CA 1
ATOM 740 C C . GLY A 1 97 ? 78.512 33.762 7.884 1.00 29.31 95 GLY A C 1
ATOM 741 O O . GLY A 1 97 ? 77.723 32.830 8.015 1.00 29.51 95 GLY A O 1
ATOM 742 N N . ILE A 1 98 ? 79.774 33.573 7.518 1.00 29.42 96 ILE A N 1
ATOM 743 C CA . ILE A 1 98 ? 80.242 32.222 7.223 1.00 30.96 96 ILE A CA 1
ATOM 744 C C . ILE A 1 98 ? 80.575 31.403 8.474 1.00 30.19 96 ILE A C 1
ATOM 745 O O . ILE A 1 98 ? 80.890 30.218 8.376 1.00 26.21 96 ILE A O 1
ATOM 750 N N . ARG A 1 99 ? 80.515 32.024 9.648 1.00 28.61 97 ARG A N 1
ATOM 751 C CA . ARG A 1 99 ? 80.789 31.276 10.873 1.00 27.85 97 ARG A CA 1
ATOM 752 C C . ARG A 1 99 ? 79.497 30.553 11.233 1.00 27.59 97 ARG A C 1
ATOM 753 O O . ARG A 1 99 ? 78.494 31.181 11.568 1.00 28.27 97 ARG A O 1
ATOM 761 N N . PRO A 1 100 ? 79.500 29.217 11.155 1.00 28.35 98 PRO A N 1
ATOM 762 C CA . PRO A 1 100 ? 78.290 28.453 11.479 1.00 27.75 98 PRO A CA 1
ATOM 763 C C . PRO A 1 100 ? 77.855 28.491 12.941 1.00 27.00 98 PRO A C 1
ATOM 764 O O . PRO A 1 100 ? 78.653 28.750 13.843 1.00 28.85 98 PRO A O 1
ATOM 768 N N . THR A 1 101 ? 76.570 28.256 13.154 1.00 25.83 99 THR A N 1
ATOM 769 C CA . THR A 1 101 ? 76.003 28.191 14.487 1.00 25.02 99 THR A CA 1
ATOM 770 C C . THR A 1 101 ? 76.462 26.830 15.008 1.00 26.65 99 THR A C 1
ATOM 771 O O . THR A 1 101 ? 76.477 25.849 14.253 1.00 23.76 99 THR A O 1
ATOM 775 N N . GLN A 1 102 ? 76.858 26.768 16.278 1.00 25.52 100 GLN A N 1
ATOM 776 C CA . GLN A 1 102 ? 77.342 25.515 16.858 1.00 24.87 100 GLN A CA 1
ATOM 777 C C . GLN A 1 102 ? 76.422 24.989 17.958 1.00 25.68 100 GLN A C 1
ATOM 778 O O . GLN A 1 102 ? 76.212 25.647 18.977 1.00 26.51 100 GLN A O 1
ATOM 784 N N . VAL A 1 103 ? 75.886 23.794 17.754 1.00 25.66 101 VAL A N 1
ATOM 785 C CA . VAL A 1 103 ? 75.011 23.175 18.736 1.00 25.28 101 VAL A CA 1
ATOM 786 C C . VAL A 1 103 ? 75.771 22.034 19.400 1.00 27.50 101 VAL A C 1
ATOM 787 O O . VAL A 1 103 ? 76.340 21.182 18.721 1.00 28.94 101 VAL A O 1
ATOM 791 N N . THR A 1 104 ? 75.800 22.031 20.728 1.00 27.72 102 THR A N 1
ATOM 792 C CA . THR A 1 104 ? 76.487 20.978 21.475 1.00 26.20 102 THR A CA 1
ATOM 793 C C . THR A 1 104 ? 75.493 20.338 22.446 1.00 27.14 102 THR A C 1
ATOM 794 O O . THR A 1 104 ? 75.036 20.983 23.391 1.00 26.29 102 THR A O 1
ATOM 798 N N . TYR A 1 105 ? 75.167 19.070 22.206 1.00 26.78 103 TYR A N 1
ATOM 799 C CA . TYR A 1 105 ? 74.216 18.331 23.038 1.00 29.44 103 TYR A CA 1
ATOM 800 C C . TYR A 1 105 ? 74.830 17.764 24.305 1.00 29.58 103 TYR A C 1
ATOM 801 O O . TYR A 1 105 ? 76.014 17.434 24.343 1.00 30.20 103 TYR A O 1
ATOM 810 N N . GLN A 1 106 ? 74.009 17.656 25.342 1.00 30.86 104 GLN A N 1
ATOM 811 C CA . GLN A 1 106 ? 74.426 17.066 26.610 1.00 31.07 104 GLN A CA 1
ATOM 812 C C . GLN A 1 106 ? 73.626 15.762 26.677 1.00 31.71 104 GLN A C 1
ATOM 813 O O . GLN A 1 106 ? 72.959 15.416 25.705 1.00 31.01 104 GLN A O 1
ATOM 819 N N . ASN A 1 107 ? 73.682 15.046 27.796 1.00 33.13 105 ASN A N 1
ATOM 820 C CA . ASN A 1 107 ? 72.947 13.789 27.911 1.00 34.88 105 ASN A CA 1
ATOM 821 C C . ASN A 1 107 ? 71.472 13.979 27.624 1.00 36.86 105 ASN A C 1
ATOM 822 O O . ASN A 1 107 ? 70.806 14.829 28.218 1.00 37.89 105 ASN A O 1
ATOM 827 N N . ARG A 1 108 ? 70.958 13.156 26.724 1.00 37.84 106 ARG A N 1
ATOM 828 C CA . ARG A 1 108 ? 69.563 13.244 26.337 1.00 37.99 106 ARG A CA 1
ATOM 829 C C . ARG A 1 108 ? 68.747 11.995 26.683 1.00 38.18 106 ARG A C 1
ATOM 830 O O . ARG A 1 108 ? 67.583 12.098 27.055 1.00 38.96 106 ARG A O 1
ATOM 838 N N . HIS A 1 109 ? 69.359 10.819 26.587 1.00 38.58 107 HIS A N 1
ATOM 839 C CA . HIS A 1 109 ? 68.629 9.581 26.853 1.00 41.32 107 HIS A CA 1
ATOM 840 C C . HIS A 1 109 ? 68.281 9.273 28.307 1.00 40.43 107 HIS A C 1
ATOM 841 O O . HIS A 1 109 ? 67.361 8.500 28.563 1.00 39.66 107 HIS A O 1
ATOM 848 N N . GLN A 1 110 ? 68.991 9.875 29.257 1.00 39.86 108 GLN A N 1
ATOM 849 C CA . GLN A 1 110 ? 68.704 9.635 30.670 1.00 40.22 108 GLN A CA 1
ATOM 850 C C . GLN A 1 110 ? 67.673 10.629 31.213 1.00 38.49 108 GLN A C 1
ATOM 851 O O . GLN A 1 110 ? 67.525 10.777 32.423 1.00 40.12 108 GLN A O 1
ATOM 857 N N . SER A 1 111 ? 66.956 11.303 30.323 1.00 37.69 109 SER A N 1
ATOM 858 C CA . SER A 1 111 ? 65.955 12.283 30.742 1.00 37.32 109 SER A CA 1
ATOM 859 C C . SER A 1 111 ? 64.665 11.636 31.237 1.00 38.38 109 SER A C 1
ATOM 860 O O . SER A 1 111 ? 64.436 10.439 31.045 1.00 37.39 109 SER A O 1
ATOM 863 N N . ALA A 1 112 ? 63.830 12.450 31.877 1.00 36.47 110 ALA A N 1
ATOM 864 C CA . ALA A 1 112 ? 62.544 12.006 32.388 1.00 37.47 110 ALA A CA 1
ATOM 865 C C . ALA A 1 112 ? 61.711 11.403 31.255 1.00 37.83 110 ALA A C 1
ATOM 866 O O . ALA A 1 112 ? 61.010 10.409 31.444 1.00 37.86 110 ALA A O 1
ATOM 868 N N . PHE A 1 113 ? 61.783 12.011 30.076 1.00 36.93 111 PHE A N 1
ATOM 869 C CA . PHE A 1 113 ? 61.032 11.514 28.932 1.00 36.93 111 PHE A CA 1
ATOM 870 C C . PHE A 1 113 ? 61.662 10.230 28.392 1.00 36.90 111 PHE A C 1
ATOM 871 O O . PHE A 1 113 ? 60.958 9.292 28.031 1.00 36.58 111 PHE A O 1
ATOM 879 N N . GLY A 1 114 ? 62.988 10.200 28.354 1.00 36.18 112 GLY A N 1
ATOM 880 C CA . GLY A 1 114 ? 63.697 9.041 27.850 1.00 38.96 112 GLY A CA 1
ATOM 881 C C . GLY A 1 114 ? 63.542 7.754 28.647 1.00 40.69 112 GLY A C 1
ATOM 882 O O . GLY A 1 114 ? 63.696 6.665 28.087 1.00 41.33 112 GLY A O 1
ATOM 883 N N . ILE A 1 115 ? 63.250 7.862 29.942 1.00 40.35 113 ILE A N 1
ATOM 884 C CA . ILE A 1 115 ? 63.098 6.678 30.781 1.00 41.92 113 ILE A CA 1
ATOM 885 C C . ILE A 1 115 ? 61.642 6.294 31.028 1.00 43.09 113 ILE A C 1
ATOM 886 O O . ILE A 1 115 ? 61.360 5.365 31.782 1.00 44.59 113 ILE A O 1
ATOM 891 N N . SER A 1 116 ? 60.715 7.010 30.407 1.00 44.89 114 SER A N 1
ATOM 892 C CA . SER A 1 116 ? 59.306 6.706 30.589 1.00 47.53 114 SER A CA 1
ATOM 893 C C . SER A 1 116 ? 58.817 5.757 29.494 1.00 49.09 114 SER A C 1
ATOM 894 O O . SER A 1 116 ? 59.289 5.802 28.357 1.00 48.34 114 SER A O 1
ATOM 897 N N . GLU A 1 117 ? 57.869 4.895 29.847 1.00 51.01 115 GLU A N 1
ATOM 898 C CA . GLU A 1 117 ? 57.325 3.929 28.903 1.00 52.93 115 GLU A CA 1
ATOM 899 C C . GLU A 1 117 ? 55.823 4.082 28.726 1.00 51.82 115 GLU A C 1
ATOM 900 O O . GLU A 1 117 ? 55.162 4.785 29.490 1.00 51.53 115 GLU A O 1
ATOM 906 N N . ALA A 1 118 ? 55.293 3.416 27.706 1.00 51.14 116 ALA A N 1
ATOM 907 C CA . ALA A 1 118 ? 53.873 3.478 27.394 1.00 50.47 116 ALA A CA 1
ATOM 908 C C . ALA A 1 118 ? 52.966 3.302 28.605 1.00 50.72 116 ALA A C 1
ATOM 909 O O . ALA A 1 118 ? 51.933 3.965 28.708 1.00 49.33 116 ALA A O 1
ATOM 911 N N . LYS A 1 119 ? 53.350 2.423 29.527 1.00 51.64 117 LYS A N 1
ATOM 912 C CA . LYS A 1 119 ? 52.522 2.179 30.703 1.00 54.04 117 LYS A CA 1
ATOM 913 C C . LYS A 1 119 ? 52.466 3.375 31.649 1.00 53.57 117 LYS A C 1
ATOM 914 O O . LYS A 1 119 ? 51.615 3.428 32.536 1.00 52.07 117 LYS A O 1
ATOM 920 N N . ASP A 1 120 ? 53.368 4.334 31.461 1.00 53.36 118 ASP A N 1
ATOM 921 C CA . ASP A 1 120 ? 53.380 5.525 32.305 1.00 52.58 118 ASP A CA 1
ATOM 922 C C . ASP A 1 120 ? 52.401 6.573 31.781 1.00 50.87 118 ASP A C 1
ATOM 923 O O . ASP A 1 120 ? 52.138 7.568 32.451 1.00 50.76 118 ASP A O 1
ATOM 928 N N . TYR A 1 121 ? 51.855 6.344 30.590 1.00 49.91 119 TYR A N 1
ATOM 929 C CA . TYR A 1 121 ? 50.922 7.290 29.981 1.00 49.53 119 TYR A CA 1
ATOM 930 C C . TYR A 1 121 ? 49.515 6.732 29.804 1.00 50.52 119 TYR A C 1
ATOM 931 O O . TYR A 1 121 ? 49.340 5.599 29.357 1.00 51.08 119 TYR A O 1
ATOM 940 N N . ASP A 1 122 ? 48.512 7.539 30.131 1.00 50.80 120 ASP A N 1
ATOM 941 C CA . ASP A 1 122 ? 47.129 7.113 29.970 1.00 50.70 120 ASP A CA 1
ATOM 942 C C . ASP A 1 122 ? 46.655 7.589 28.605 1.00 48.93 120 ASP A C 1
ATOM 943 O O . ASP A 1 122 ? 45.804 8.473 28.510 1.00 48.09 120 ASP A O 1
ATOM 948 N N . PHE A 1 123 ? 47.206 6.995 27.550 1.00 49.00 121 PHE A N 1
ATOM 949 C CA . PHE A 1 123 ? 46.857 7.375 26.183 1.00 50.24 121 PHE A CA 1
ATOM 950 C C . PHE A 1 123 ? 45.364 7.324 25.892 1.00 52.08 121 PHE A C 1
ATOM 951 O O . PHE A 1 123 ? 44.840 8.171 25.165 1.00 52.02 121 PHE A O 1
ATOM 959 N N . GLU A 1 124 ? 44.684 6.330 26.454 1.00 53.99 122 GLU A N 1
ATOM 960 C CA . GLU A 1 124 ? 43.245 6.177 26.258 1.00 55.08 122 GLU A CA 1
ATOM 961 C C . GLU A 1 124 ? 42.527 7.462 26.661 1.00 53.82 122 GLU A C 1
ATOM 962 O O . GLU A 1 124 ? 41.744 8.020 25.892 1.00 53.86 122 GLU A O 1
ATOM 968 N N . ALA A 1 125 ? 42.803 7.925 27.877 1.00 52.53 123 ALA A N 1
ATOM 969 C CA . ALA A 1 125 ? 42.184 9.137 28.401 1.00 52.29 123 ALA A CA 1
ATOM 970 C C . ALA A 1 125 ? 42.536 10.389 27.603 1.00 52.67 123 ALA A C 1
ATOM 971 O O . ALA A 1 125 ? 41.691 11.269 27.414 1.00 52.81 123 ALA A O 1
ATOM 973 N N . PHE A 1 126 ? 43.780 10.471 27.135 1.00 51.63 124 PHE A N 1
ATOM 974 C CA . PHE A 1 126 ? 44.218 11.639 26.377 1.00 50.96 124 PHE A CA 1
ATOM 975 C C . PHE A 1 126 ? 43.551 11.699 25.015 1.00 49.81 124 PHE A C 1
ATOM 976 O O . PHE A 1 126 ? 42.972 12.723 24.643 1.00 47.25 124 PHE A O 1
ATOM 984 N N . LEU A 1 127 ? 43.641 10.598 24.275 1.00 50.37 125 LEU A N 1
ATOM 985 C CA . LEU A 1 127 ? 43.057 10.519 22.943 1.00 51.16 125 LEU A CA 1
ATOM 986 C C . LEU A 1 127 ? 41.582 10.905 22.941 1.00 51.58 125 LEU A C 1
ATOM 987 O O . LEU A 1 127 ? 41.085 11.481 21.974 1.00 51.88 125 LEU A O 1
ATOM 992 N N . ALA A 1 128 ? 40.890 10.606 24.036 1.00 53.28 126 ALA A N 1
ATOM 993 C CA . ALA A 1 128 ? 39.470 10.921 24.155 1.00 55.68 126 ALA A CA 1
ATOM 994 C C . ALA A 1 128 ? 39.191 12.422 24.164 1.00 56.87 126 ALA A C 1
ATOM 995 O O . ALA A 1 128 ? 38.056 12.847 23.954 1.00 57.97 126 ALA A O 1
ATOM 997 N N . GLU A 1 129 ? 40.221 13.229 24.396 1.00 57.73 127 GLU A N 1
ATOM 998 C CA . GLU A 1 129 ? 40.031 14.673 24.439 1.00 58.24 127 GLU A CA 1
ATOM 999 C C . GLU A 1 129 ? 40.726 15.464 23.336 1.00 56.52 127 GLU A C 1
ATOM 1000 O O . GLU A 1 129 ? 40.729 16.694 23.363 1.00 55.73 127 GLU A O 1
ATOM 1006 N N . VAL A 1 130 ? 41.305 14.768 22.364 1.00 55.27 128 VAL A N 1
ATOM 1007 C CA . VAL A 1 130 ? 41.990 15.440 21.263 1.00 54.41 128 VAL A CA 1
ATOM 1008 C C . VAL A 1 130 ? 41.495 14.930 19.918 1.00 54.85 128 VAL A C 1
ATOM 1009 O O . VAL A 1 130 ? 40.999 13.808 19.820 1.00 55.15 128 VAL A O 1
ATOM 1013 N N . ASP A 1 131 ? 41.633 15.758 18.885 1.00 54.05 129 ASP A N 1
ATOM 1014 C CA . ASP A 1 131 ? 41.207 15.384 17.540 1.00 53.87 129 ASP A CA 1
ATOM 1015 C C . ASP A 1 131 ? 42.412 15.013 16.688 1.00 53.45 129 ASP A C 1
ATOM 1016 O O . ASP A 1 131 ? 42.284 14.328 15.671 1.00 53.42 129 ASP A O 1
ATOM 1029 N N . VAL A 1 133 ? 46.914 14.180 16.993 1.00 47.22 131 VAL A N 1
ATOM 1030 C CA . VAL A 1 133 ? 48.077 13.960 17.836 1.00 45.56 131 VAL A CA 1
ATOM 1031 C C . VAL A 1 133 ? 49.335 13.888 16.982 1.00 44.63 131 VAL A C 1
ATOM 1032 O O . VAL A 1 133 ? 49.391 13.152 15.994 1.00 43.89 131 VAL A O 1
ATOM 1036 N N . HIS A 1 134 ? 50.338 14.676 17.358 1.00 42.16 132 HIS A N 1
ATOM 1037 C CA . HIS A 1 134 ? 51.598 14.696 16.636 1.00 39.27 132 HIS A CA 1
ATOM 1038 C C . HIS A 1 134 ? 52.643 13.924 17.420 1.00 38.18 132 HIS A C 1
ATOM 1039 O O . HIS A 1 134 ? 52.908 14.221 18.583 1.00 39.42 132 HIS A O 1
ATOM 1046 N N . ILE A 1 135 ? 53.227 12.925 16.774 1.00 37.12 133 ILE A N 1
ATOM 1047 C CA . ILE A 1 135 ? 54.245 12.095 17.393 1.00 37.94 133 ILE A CA 1
ATOM 1048 C C . ILE A 1 135 ? 55.595 12.568 16.879 1.00 39.29 133 ILE A C 1
ATOM 1049 O O . ILE A 1 135 ? 55.897 12.438 15.694 1.00 39.52 133 ILE A O 1
ATOM 1054 N N . CYS A 1 136 ? 56.396 13.133 17.779 1.00 38.85 134 CYS A N 1
ATOM 1055 C CA . CYS A 1 136 ? 57.703 13.664 17.416 1.00 37.38 134 CYS A CA 1
ATOM 1056 C C . CYS A 1 136 ? 58.673 12.567 17.026 1.00 38.02 134 CYS A C 1
ATOM 1057 O O . CYS A 1 136 ? 58.911 11.633 17.790 1.00 37.83 134 CYS A O 1
ATOM 1060 N N . GLY A 1 137 ? 59.240 12.700 15.830 1.00 38.06 135 GLY A N 1
ATOM 1061 C CA . GLY A 1 137 ? 60.184 11.718 15.337 1.00 37.63 135 GLY A CA 1
ATOM 1062 C C . GLY A 1 137 ? 61.263 11.343 16.332 1.00 38.05 135 GLY A C 1
ATOM 1063 O O . GLY A 1 137 ? 61.780 10.225 16.290 1.00 37.37 135 GLY A O 1
ATOM 1064 N N . ILE A 1 138 ? 61.614 12.268 17.222 1.00 37.80 136 ILE A N 1
ATOM 1065 C CA . ILE A 1 138 ? 62.648 11.994 18.218 1.00 37.36 136 ILE A CA 1
ATOM 1066 C C . ILE A 1 138 ? 62.257 10.806 19.106 1.00 37.33 136 ILE A C 1
ATOM 1067 O O . ILE A 1 138 ? 63.113 10.030 19.527 1.00 37.01 136 ILE A O 1
ATOM 1072 N N . SER A 1 139 ? 60.963 10.665 19.376 1.00 37.63 137 SER A N 1
ATOM 1073 C CA . SER A 1 139 ? 60.456 9.565 20.197 1.00 40.88 137 SER A CA 1
ATOM 1074 C C . SER A 1 139 ? 60.915 8.206 19.675 1.00 41.40 137 SER A C 1
ATOM 1075 O O . SER A 1 139 ? 61.214 7.302 20.456 1.00 41.56 137 SER A O 1
ATOM 1078 N N . LEU A 1 140 ? 60.964 8.064 18.354 1.00 42.04 138 LEU A N 1
ATOM 1079 C CA . LEU A 1 140 ? 61.369 6.797 17.747 1.00 45.14 138 LEU A CA 1
ATOM 1080 C C . LEU A 1 140 ? 62.842 6.439 17.878 1.00 45.55 138 LEU A C 1
ATOM 1081 O O . LEU A 1 140 ? 63.199 5.261 17.798 1.00 45.62 138 LEU A O 1
ATOM 1086 N N . SER A 1 141 ? 63.697 7.437 18.086 1.00 45.13 139 SER A N 1
ATOM 1087 C CA . SER A 1 141 ? 65.129 7.180 18.182 1.00 44.84 139 SER A CA 1
ATOM 1088 C C . SER A 1 141 ? 65.766 7.419 19.548 1.00 44.85 139 SER A C 1
ATOM 1089 O O . SER A 1 141 ? 66.856 6.911 19.814 1.00 45.63 139 SER A O 1
ATOM 1092 N N . LEU A 1 142 ? 65.106 8.183 20.414 1.00 43.03 140 LEU A N 1
ATOM 1093 C CA . LEU A 1 142 ? 65.687 8.477 21.722 1.00 41.04 140 LEU A CA 1
ATOM 1094 C C . LEU A 1 142 ? 66.020 7.203 22.503 1.00 41.18 140 LEU A C 1
ATOM 1095 O O . LEU A 1 142 ? 67.191 6.910 22.743 1.00 40.52 140 LEU A O 1
ATOM 1100 N N . THR A 1 143 ? 65.001 6.452 22.909 1.00 40.36 141 THR A N 1
ATOM 1101 C CA . THR A 1 143 ? 65.231 5.199 23.627 1.00 40.38 141 THR A CA 1
ATOM 1102 C C . THR A 1 143 ? 64.185 4.178 23.209 1.00 40.85 141 THR A C 1
ATOM 1103 O O . THR A 1 143 ? 63.161 4.525 22.612 1.00 40.51 141 THR A O 1
ATOM 1107 N N . GLU A 1 144 ? 64.438 2.917 23.533 1.00 42.38 142 GLU A N 1
ATOM 1108 C CA . GLU A 1 144 ? 63.496 1.860 23.200 1.00 43.40 142 GLU A CA 1
ATOM 1109 C C . GLU A 1 144 ? 62.175 2.151 23.899 1.00 41.52 142 GLU A C 1
ATOM 1110 O O . GLU A 1 144 ? 61.104 1.897 23.348 1.00 42.12 142 GLU A O 1
ATOM 1116 N N . LYS A 1 145 ? 62.248 2.701 25.109 1.00 40.20 143 LYS A N 1
ATOM 1117 C CA . LYS A 1 145 ? 61.032 3.014 25.857 1.00 40.09 143 LYS A CA 1
ATOM 1118 C C . LYS A 1 145 ? 60.190 4.116 25.220 1.00 38.89 143 LYS A C 1
ATOM 1119 O O . LYS A 1 145 ? 58.967 4.006 25.176 1.00 39.04 143 LYS A O 1
ATOM 1125 N N . THR A 1 146 ? 60.829 5.179 24.733 1.00 39.66 144 THR A N 1
ATOM 1126 C CA . THR A 1 146 ? 60.074 6.257 24.099 1.00 38.12 144 THR A CA 1
ATOM 1127 C C . THR A 1 146 ? 59.570 5.764 22.744 1.00 38.80 144 THR A C 1
ATOM 1128 O O . THR A 1 146 ? 58.503 6.169 22.277 1.00 38.14 144 THR A O 1
ATOM 1132 N N . ARG A 1 147 ? 60.343 4.885 22.113 1.00 40.90 145 ARG A N 1
ATOM 1133 C CA . ARG A 1 147 ? 59.947 4.337 20.819 1.00 43.48 145 ARG A CA 1
ATOM 1134 C C . ARG A 1 147 ? 58.705 3.457 20.978 1.00 43.16 145 ARG A C 1
ATOM 1135 O O . ARG A 1 147 ? 57.731 3.604 20.235 1.00 43.40 145 ARG A O 1
ATOM 1143 N N . ASP A 1 148 ? 58.735 2.553 21.953 1.00 44.99 146 ASP A N 1
ATOM 1144 C CA . ASP A 1 148 ? 57.597 1.667 22.191 1.00 46.98 146 ASP A CA 1
ATOM 1145 C C . ASP A 1 148 ? 56.353 2.464 22.555 1.00 46.46 146 ASP A C 1
ATOM 1146 O O . ASP A 1 148 ? 55.238 2.096 22.183 1.00 47.15 146 ASP A O 1
ATOM 1151 N N . ALA A 1 149 ? 56.542 3.559 23.286 1.00 44.80 147 ALA A N 1
ATOM 1152 C CA . ALA A 1 149 ? 55.416 4.398 23.680 1.00 42.66 147 ALA A CA 1
ATOM 1153 C C . ALA A 1 149 ? 54.841 5.117 22.467 1.00 40.81 147 ALA A C 1
ATOM 1154 O O . ALA A 1 149 ? 53.624 5.219 22.316 1.00 40.76 147 ALA A O 1
ATOM 1156 N N . ALA A 1 150 ? 55.717 5.607 21.598 1.00 40.15 148 ALA A N 1
ATOM 1157 C CA . ALA A 1 150 ? 55.272 6.318 20.405 1.00 42.30 148 ALA A CA 1
ATOM 1158 C C . ALA A 1 150 ? 54.457 5.399 19.491 1.00 42.72 148 ALA A C 1
ATOM 1159 O O . ALA A 1 150 ? 53.385 5.775 19.015 1.00 43.77 148 ALA A O 1
ATOM 1161 N N . LEU A 1 151 ? 54.968 4.194 19.256 1.00 43.62 149 LEU A N 1
ATOM 1162 C CA . LEU A 1 151 ? 54.290 3.221 18.402 1.00 44.65 149 LEU A CA 1
ATOM 1163 C C . LEU A 1 151 ? 52.912 2.867 18.954 1.00 45.07 149 LEU A C 1
ATOM 1164 O O . LEU A 1 151 ? 51.923 2.848 18.220 1.00 46.51 149 LEU A O 1
ATOM 1169 N N . ILE A 1 152 ? 52.844 2.601 20.252 1.00 45.39 150 ILE A N 1
ATOM 1170 C CA . ILE A 1 152 ? 51.575 2.269 20.886 1.00 44.64 150 ILE A CA 1
ATOM 1171 C C . ILE A 1 152 ? 50.587 3.422 20.753 1.00 45.74 150 ILE A C 1
ATOM 1172 O O . ILE A 1 152 ? 49.401 3.210 20.487 1.00 47.29 150 ILE A O 1
ATOM 1177 N N . LEU A 1 153 ? 51.073 4.645 20.932 1.00 44.94 151 LEU A N 1
ATOM 1178 C CA . LEU A 1 153 ? 50.211 5.816 20.827 1.00 43.00 151 LEU A CA 1
ATOM 1179 C C . LEU A 1 153 ? 49.646 5.973 19.421 1.00 41.65 151 LEU A C 1
ATOM 1180 O O . LEU A 1 153 ? 48.474 6.308 19.251 1.00 40.53 151 LEU A O 1
ATOM 1185 N N . ALA A 1 154 ? 50.485 5.741 18.417 1.00 40.91 152 ALA A N 1
ATOM 1186 C CA . ALA A 1 154 ? 50.061 5.859 17.027 1.00 42.53 152 ALA A CA 1
ATOM 1187 C C . ALA A 1 154 ? 48.970 4.829 16.732 1.00 43.94 152 ALA A C 1
ATOM 1188 O O . ALA A 1 154 ? 47.928 5.162 16.168 1.00 43.41 152 ALA A O 1
ATOM 1190 N N . GLN A 1 155 ? 49.217 3.581 17.119 1.00 46.73 153 GLN A N 1
ATOM 1191 C CA . GLN A 1 155 ? 48.249 2.502 16.913 1.00 50.24 153 GLN A CA 1
ATOM 1192 C C . GLN A 1 155 ? 46.931 2.871 17.576 1.00 50.70 153 GLN A C 1
ATOM 1193 O O . GLN A 1 155 ? 45.866 2.759 16.970 1.00 51.76 153 GLN A O 1
ATOM 1199 N N . LYS A 1 156 ? 47.012 3.316 18.825 1.00 52.14 154 LYS A N 1
ATOM 1200 C CA . LYS A 1 156 ? 45.825 3.708 19.574 1.00 53.20 154 LYS A CA 1
ATOM 1201 C C . LYS A 1 156 ? 45.109 4.870 18.890 1.00 54.20 154 LYS A C 1
ATOM 1202 O O . LYS A 1 156 ? 43.898 4.816 18.669 1.00 55.02 154 LYS A O 1
ATOM 1208 N N . ALA A 1 157 ? 45.858 5.917 18.553 1.00 54.91 155 ALA A N 1
ATOM 1209 C CA . ALA A 1 157 ? 45.284 7.088 17.891 1.00 55.72 155 ALA A CA 1
ATOM 1210 C C . ALA A 1 157 ? 44.519 6.652 16.649 1.00 56.51 155 ALA A C 1
ATOM 1211 O O . ALA A 1 157 ? 43.441 7.169 16.353 1.00 54.98 155 ALA A O 1
ATOM 1213 N N . HIS A 1 158 ? 45.092 5.700 15.922 1.00 58.57 156 HIS A N 1
ATOM 1214 C CA . HIS A 1 158 ? 44.464 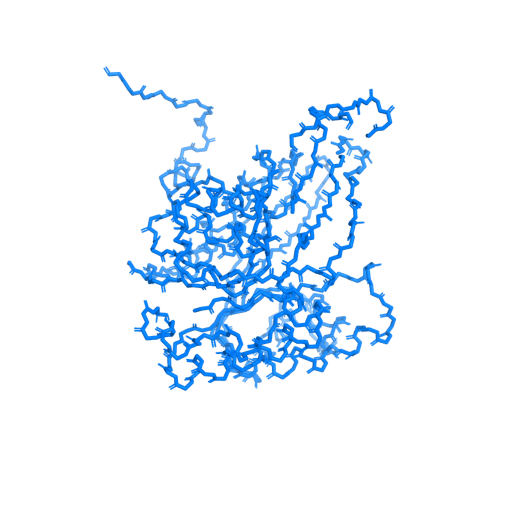5.183 14.716 1.00 60.47 156 HIS A CA 1
ATOM 1215 C C . HIS A 1 158 ? 43.126 4.526 15.058 1.00 60.18 156 HIS A C 1
ATOM 1216 O O . HIS A 1 158 ? 42.118 4.777 14.400 1.00 59.26 156 HIS A O 1
ATOM 1223 N N . ALA A 1 159 ? 43.128 3.693 16.096 1.00 60.15 157 ALA A N 1
ATOM 1224 C CA . ALA A 1 159 ? 41.919 3.006 16.537 1.00 60.34 157 ALA A CA 1
ATOM 1225 C C . ALA A 1 159 ? 40.816 4.009 16.854 1.00 61.06 157 ALA A C 1
ATOM 1226 O O . ALA A 1 159 ? 39.672 3.838 16.428 1.00 61.86 157 ALA A O 1
ATOM 1228 N N . TYR A 1 160 ? 41.159 5.050 17.608 1.00 60.83 158 TYR A N 1
ATOM 1229 C CA . TYR A 1 160 ? 40.191 6.080 17.971 1.00 60.17 158 TYR A CA 1
ATOM 1230 C C . TYR A 1 160 ? 39.874 6.967 16.776 1.00 59.14 158 TYR A C 1
ATOM 1231 O O . TYR A 1 160 ? 39.094 7.916 16.882 1.00 58.92 158 TYR A O 1
ATOM 1240 N N . GLN A 1 161 ? 40.484 6.660 15.639 1.00 58.01 159 GLN A N 1
ATOM 1241 C CA . GLN A 1 161 ? 40.260 7.445 14.435 1.00 59.62 159 GLN A CA 1
ATOM 1242 C C . GLN A 1 161 ? 40.699 8.896 14.616 1.00 58.13 159 GLN A C 1
ATOM 1243 O O . GLN A 1 161 ? 40.071 9.819 14.093 1.00 57.83 159 GLN A O 1
ATOM 1249 N N . LYS A 1 162 ? 41.777 9.091 15.369 1.00 56.78 160 LYS A N 1
ATOM 1250 C CA . LYS A 1 162 ? 42.315 10.427 15.601 1.00 54.89 160 LYS A CA 1
ATOM 1251 C C . LYS A 1 162 ? 43.364 10.695 14.534 1.00 53.65 160 LYS A C 1
ATOM 1252 O O . LYS A 1 162 ? 44.112 9.792 14.155 1.00 54.42 160 LYS A O 1
ATOM 1258 N N . LYS A 1 163 ? 43.419 11.929 14.047 1.00 52.24 161 LYS A N 1
ATOM 1259 C CA . LYS A 1 163 ? 44.396 12.287 13.026 1.00 51.27 161 LYS A CA 1
ATOM 1260 C C . LYS A 1 163 ? 45.798 12.162 13.631 1.00 50.26 161 LYS A C 1
ATOM 1261 O O . LYS A 1 163 ? 46.029 12.567 14.772 1.00 49.72 161 LYS A O 1
ATOM 1267 N N . VAL A 1 164 ? 46.725 11.590 12.869 1.00 48.27 162 VAL A N 1
ATOM 1268 C CA . VAL A 1 164 ? 48.088 11.389 13.343 1.00 46.65 162 VAL A CA 1
ATOM 1269 C C . VAL A 1 164 ? 49.121 12.116 12.485 1.00 46.37 162 VAL A C 1
ATOM 1270 O O . VAL A 1 164 ? 49.135 11.976 11.260 1.00 44.49 162 VAL A O 1
ATOM 1274 N N . CYS A 1 165 ? 49.981 12.895 13.143 1.00 45.03 163 CYS A N 1
ATOM 1275 C CA . CYS A 1 165 ? 51.027 13.658 12.466 1.00 42.88 163 CYS A CA 1
ATOM 1276 C C . CYS A 1 165 ? 52.380 13.148 12.929 1.00 40.91 163 CYS A C 1
ATOM 1277 O O . CYS A 1 165 ? 52.534 12.733 14.073 1.00 41.07 163 CYS A O 1
ATOM 1280 N N . PHE A 1 166 ? 53.361 13.195 12.040 1.00 38.67 164 PHE A N 1
ATOM 1281 C CA . PHE A 1 166 ? 54.688 12.691 12.350 1.00 38.59 164 PHE A CA 1
ATOM 1282 C C . PHE A 1 166 ? 55.759 13.459 11.592 1.00 37.48 164 PHE A C 1
ATOM 1283 O O . PHE A 1 166 ? 55.566 13.824 10.431 1.00 37.75 164 PHE A O 1
ATOM 1291 N N . ASP A 1 167 ? 56.890 13.698 12.249 1.00 35.41 165 ASP A N 1
ATOM 1292 C CA . ASP A 1 167 ? 57.987 14.409 11.614 1.00 36.11 165 ASP A CA 1
ATOM 1293 C C . ASP A 1 167 ? 59.237 13.552 11.571 1.00 36.93 165 ASP A C 1
ATOM 1294 O O . ASP A 1 167 ? 59.603 12.920 12.559 1.00 37.23 165 ASP A O 1
ATOM 1299 N N . PHE A 1 168 ? 59.875 13.518 10.408 1.00 39.39 166 PHE A N 1
ATOM 1300 C CA . PHE A 1 168 ? 61.116 12.781 10.243 1.00 43.46 166 PHE A CA 1
ATOM 1301 C C . PHE A 1 168 ? 62.150 13.605 11.011 1.00 44.88 166 PHE A C 1
ATOM 1302 O O . PHE A 1 168 ? 62.241 14.820 10.822 1.00 42.81 166 PHE A O 1
ATOM 1310 N N . ASN A 1 169 ? 62.915 12.965 11.884 1.00 46.06 167 ASN A N 1
ATOM 1311 C CA . ASN A 1 169 ? 63.935 13.685 12.634 1.00 47.72 167 ASN A CA 1
ATOM 1312 C C . ASN A 1 169 ? 65.263 13.007 12.348 1.00 50.18 167 ASN A C 1
ATOM 1313 O O . ASN A 1 169 ? 66.035 12.720 13.255 1.00 51.82 167 ASN A O 1
ATOM 1318 N N . TYR A 1 170 ? 65.511 12.748 11.070 1.00 53.40 168 TYR A N 1
ATOM 1319 C CA . TYR A 1 170 ? 66.732 12.088 10.631 1.00 55.61 168 TYR A CA 1
ATOM 1320 C C . TYR A 1 170 ? 67.817 13.079 10.247 1.00 55.69 168 TYR A C 1
ATOM 1321 O O . TYR A 1 170 ? 67.646 13.876 9.328 1.00 55.18 168 TYR A O 1
ATOM 1330 N N . ARG A 1 171 ? 68.935 13.021 10.960 1.00 56.62 169 ARG A N 1
ATOM 1331 C CA . ARG A 1 171 ? 70.061 13.898 10.680 1.00 58.38 169 ARG A CA 1
ATOM 1332 C C . ARG A 1 171 ? 71.248 13.038 10.263 1.00 60.77 169 ARG A C 1
ATOM 1333 O O . ARG A 1 171 ? 71.905 12.412 11.095 1.00 59.66 169 ARG A O 1
ATOM 1341 N N . PRO A 1 172 ? 71.526 12.995 8.951 1.00 63.89 170 PRO A N 1
ATOM 1342 C CA . PRO A 1 172 ? 72.621 12.225 8.355 1.00 66.35 170 PRO A CA 1
ATOM 1343 C C . PRO A 1 172 ? 73.912 12.317 9.163 1.00 68.94 170 PRO A C 1
ATOM 1344 O O . PRO A 1 172 ? 74.475 11.307 9.586 1.00 68.82 170 PRO A O 1
ATOM 1348 N N . SER A 1 173 ? 74.359 13.549 9.377 1.00 71.29 171 SER A N 1
ATOM 1349 C CA . SER A 1 173 ? 75.587 13.832 10.109 1.00 73.63 171 SER A CA 1
ATOM 1350 C C . SER A 1 173 ? 75.703 13.204 11.498 1.00 74.18 171 SER A C 1
ATOM 1351 O O . SER A 1 173 ? 76.809 12.917 11.958 1.00 75.56 171 SER A O 1
ATOM 1354 N N . LEU A 1 174 ? 74.579 12.991 12.171 1.00 74.09 172 LEU A N 1
ATOM 1355 C CA . LEU A 1 174 ? 74.616 12.412 13.510 1.00 74.68 172 LEU A CA 1
ATOM 1356 C C . LEU A 1 174 ? 74.293 10.919 13.535 1.00 75.23 172 LEU A C 1
ATOM 1357 O O . LEU A 1 174 ? 73.961 10.369 14.587 1.00 74.93 172 LEU A O 1
ATOM 1362 N N . ASN A 1 175 ? 74.397 10.263 12.382 1.00 75.59 173 ASN A N 1
ATOM 1363 C CA . ASN A 1 175 ? 74.106 8.834 12.296 1.00 75.96 173 ASN A CA 1
ATOM 1364 C C . ASN A 1 175 ? 75.163 8.034 11.547 1.00 76.07 173 ASN A C 1
ATOM 1365 O O . ASN A 1 175 ? 75.795 8.531 10.615 1.00 75.90 173 ASN A O 1
ATOM 1370 N N . THR A 1 176 ? 75.341 6.784 11.962 1.00 76.42 174 THR A N 1
ATOM 1371 C CA . THR A 1 176 ? 76.288 5.888 11.316 1.00 76.80 174 THR A CA 1
ATOM 1372 C C . THR A 1 176 ? 75.493 5.147 10.247 1.00 76.95 174 THR A C 1
ATOM 1373 O O . THR A 1 176 ? 74.285 5.354 10.113 1.00 76.51 174 THR A O 1
ATOM 1377 N N . ALA A 1 177 ? 76.164 4.286 9.491 1.00 77.39 175 ALA A N 1
ATOM 1378 C CA . ALA A 1 177 ? 75.497 3.522 8.443 1.00 77.32 175 ALA A CA 1
ATOM 1379 C C . ALA A 1 177 ? 74.410 2.629 9.035 1.00 76.90 175 ALA A C 1
ATOM 1380 O O . ALA A 1 177 ? 73.279 2.608 8.551 1.00 76.59 175 ALA A O 1
ATOM 1382 N N . ASN A 1 178 ? 74.757 1.902 10.092 1.00 77.06 176 ASN A N 1
ATOM 1383 C CA . ASN A 1 178 ? 73.817 0.997 10.742 1.00 77.61 176 ASN A CA 1
ATOM 1384 C C . ASN A 1 178 ? 72.655 1.699 11.432 1.00 76.80 176 ASN A C 1
ATOM 1385 O O . ASN A 1 178 ? 71.500 1.321 11.239 1.00 77.27 176 ASN A O 1
ATOM 1390 N N . SER A 1 179 ? 72.955 2.715 12.237 1.00 75.76 177 SER A N 1
ATOM 1391 C CA . SER A 1 179 ? 71.910 3.447 12.949 1.00 74.33 177 SER A CA 1
ATOM 1392 C C . SER A 1 179 ? 70.818 3.907 11.989 1.00 73.40 177 SER A C 1
ATOM 1393 O O . SER A 1 179 ? 69.633 3.866 12.318 1.00 73.20 177 SER A O 1
ATOM 1396 N N . ALA A 1 180 ? 71.224 4.343 10.800 1.00 72.54 178 ALA A N 1
ATOM 1397 C CA . ALA A 1 180 ? 70.275 4.804 9.795 1.00 72.18 178 ALA A CA 1
ATOM 1398 C C . ALA A 1 180 ? 69.323 3.669 9.437 1.00 72.40 178 ALA A C 1
ATOM 1399 O O . ALA A 1 180 ? 68.111 3.867 9.346 1.00 72.31 178 ALA A O 1
ATOM 1401 N N . LEU A 1 181 ? 69.882 2.480 9.237 1.00 72.57 179 LEU A N 1
ATOM 1402 C CA . LEU A 1 181 ? 69.086 1.308 8.897 1.00 72.82 179 LEU A CA 1
ATOM 1403 C C . LEU A 1 181 ? 68.136 0.965 10.037 1.00 72.49 179 LEU A C 1
ATOM 1404 O O . LEU A 1 181 ? 66.976 0.625 9.809 1.00 72.42 179 LEU A O 1
ATOM 1409 N N . PHE A 1 182 ? 68.632 1.059 11.266 1.00 72.18 180 PHE A N 1
ATOM 1410 C CA . PHE A 1 182 ? 67.811 0.764 12.431 1.00 72.03 180 PHE A CA 1
ATOM 1411 C C . PHE A 1 182 ? 66.623 1.714 12.474 1.00 71.72 180 PHE A C 1
ATOM 1412 O O . PHE A 1 182 ? 65.489 1.294 12.708 1.00 72.37 180 PHE A O 1
ATOM 1428 N N . ARG A 1 184 ? 65.332 3.231 10.022 1.00 63.97 182 ARG A N 1
ATOM 1429 C CA . ARG A 1 184 ? 64.491 2.923 8.873 1.00 60.65 182 ARG A CA 1
ATOM 1430 C C . ARG A 1 184 ? 63.366 2.009 9.352 1.00 57.29 182 ARG A C 1
ATOM 1431 O O . ARG A 1 184 ? 62.184 2.272 9.125 1.00 55.81 182 ARG A O 1
ATOM 1439 N N . GLN A 1 185 ? 63.760 0.937 10.030 1.00 54.68 183 GLN A N 1
ATOM 1440 C CA . GLN A 1 185 ? 62.827 -0.051 10.556 1.00 53.02 183 GLN A CA 1
ATOM 1441 C C . GLN A 1 185 ? 61.773 0.558 11.471 1.00 51.04 183 GLN A C 1
ATOM 1442 O O . GLN A 1 185 ? 60.591 0.231 11.372 1.00 51.06 183 GLN A O 1
ATOM 1448 N N . GLN A 1 186 ? 62.204 1.441 12.367 1.00 49.18 184 GLN A N 1
ATOM 1449 C CA . GLN A 1 186 ? 61.281 2.066 13.305 1.00 46.70 184 GLN A CA 1
ATOM 1450 C C . GLN A 1 186 ? 60.297 2.988 12.603 1.00 45.00 184 GLN A C 1
ATOM 1451 O O . GLN A 1 186 ? 59.125 3.034 12.958 1.00 44.35 184 GLN A O 1
ATOM 1457 N N . TYR A 1 187 ? 60.767 3.716 11.598 1.00 45.92 185 TYR A N 1
ATOM 1458 C CA . TYR A 1 187 ? 59.891 4.611 10.855 1.00 47.24 185 TYR A CA 1
ATOM 1459 C C . TYR A 1 187 ? 58.876 3.796 10.051 1.00 47.73 185 TYR A C 1
ATOM 1460 O O . TYR A 1 187 ? 57.695 4.153 9.970 1.00 47.07 185 TYR A O 1
ATOM 1469 N N . GLU A 1 188 ? 59.333 2.691 9.465 1.00 47.27 186 GLU A N 1
ATOM 1470 C CA . GLU A 1 188 ? 58.445 1.844 8.675 1.00 48.09 186 GLU A CA 1
ATOM 1471 C C . GLU A 1 188 ? 57.325 1.297 9.550 1.00 45.97 186 GLU A C 1
ATOM 1472 O O . GLU A 1 188 ? 56.221 1.051 9.075 1.00 45.23 186 GLU A O 1
ATOM 1478 N N . ARG A 1 189 ? 57.603 1.145 10.841 1.00 45.10 187 ARG A N 1
ATOM 1479 C CA . ARG A 1 189 ? 56.607 0.634 11.773 1.00 44.76 187 ARG A CA 1
ATOM 1480 C C . ARG A 1 189 ? 55.519 1.646 12.119 1.00 44.98 187 ARG A C 1
ATOM 1481 O O . ARG A 1 189 ? 54.359 1.273 12.303 1.00 44.63 187 ARG A O 1
ATOM 1489 N N . ILE A 1 190 ? 55.877 2.927 12.199 1.00 44.05 188 ILE A N 1
ATOM 1490 C CA . ILE A 1 190 ? 54.884 3.944 12.552 1.00 41.73 188 ILE A CA 1
ATOM 1491 C C . ILE A 1 190 ? 54.187 4.572 11.352 1.00 40.09 188 ILE A C 1
ATOM 1492 O O . ILE A 1 190 ? 53.019 4.951 11.439 1.00 40.20 188 ILE A O 1
ATOM 1497 N N . LEU A 1 191 ? 54.895 4.676 10.234 1.00 40.25 189 LEU A N 1
ATOM 1498 C CA . LEU A 1 191 ? 54.327 5.277 9.031 1.00 41.50 189 LEU A CA 1
ATOM 1499 C C . LEU A 1 191 ? 52.946 4.765 8.619 1.00 43.66 189 LEU A C 1
ATOM 1500 O O . LEU A 1 191 ? 52.120 5.536 8.130 1.00 43.52 189 LEU A O 1
ATOM 1505 N N . PRO A 1 192 ? 52.673 3.461 8.803 1.00 44.05 190 PRO A N 1
ATOM 1506 C CA . PRO A 1 192 ? 51.357 2.937 8.421 1.00 45.60 190 PRO A CA 1
ATOM 1507 C C . PRO A 1 192 ? 50.193 3.579 9.184 1.00 47.24 190 PRO A C 1
ATOM 1508 O O . PRO A 1 192 ? 49.038 3.480 8.771 1.00 48.12 190 PRO A O 1
ATOM 1512 N N . TYR A 1 193 ? 50.502 4.246 10.293 1.00 47.98 191 TYR A N 1
ATOM 1513 C CA . TYR A 1 193 ? 49.475 4.880 11.119 1.00 48.25 191 TYR A CA 1
ATOM 1514 C C . TYR A 1 193 ? 49.354 6.395 10.965 1.00 47.49 191 TYR A C 1
ATOM 1515 O O . TYR A 1 193 ? 48.450 7.004 11.536 1.00 47.60 191 TYR A O 1
ATOM 1524 N N . CYS A 1 194 ? 50.251 6.997 10.191 1.00 46.50 192 CYS A N 1
ATOM 1525 C CA . CYS A 1 194 ? 50.253 8.447 10.005 1.00 46.11 192 CYS A CA 1
ATOM 1526 C C . CYS A 1 194 ? 49.358 8.966 8.891 1.00 46.49 192 CYS A C 1
ATOM 1527 O O . CYS A 1 194 ? 49.143 8.295 7.884 1.00 47.55 192 CYS A O 1
ATOM 1530 N N . ASP A 1 195 ? 48.849 10.179 9.086 1.00 46.10 193 ASP A N 1
ATOM 1531 C CA . ASP A 1 195 ? 47.993 10.844 8.113 1.00 45.91 193 ASP A CA 1
ATOM 1532 C C . ASP A 1 195 ? 48.747 12.025 7.501 1.00 45.87 193 ASP A C 1
ATOM 1533 O O . ASP A 1 195 ? 48.682 12.261 6.293 1.00 45.48 193 ASP A O 1
ATOM 1538 N N . ILE A 1 196 ? 49.460 12.767 8.345 1.00 45.05 194 ILE A N 1
ATOM 1539 C CA . ILE A 1 196 ? 50.228 13.929 7.896 1.00 43.61 194 ILE A CA 1
ATOM 1540 C C . ILE A 1 196 ? 51.688 13.726 8.269 1.00 42.28 194 ILE A C 1
ATOM 1541 O O . ILE A 1 196 ? 52.014 13.507 9.435 1.00 43.28 194 ILE A O 1
ATOM 1546 N N . VAL A 1 197 ? 52.567 13.796 7.278 1.00 40.42 195 VAL A N 1
ATOM 1547 C CA . VAL A 1 197 ? 53.986 13.581 7.522 1.00 39.15 195 VAL A CA 1
ATOM 1548 C C . VAL A 1 197 ? 54.868 14.738 7.061 1.00 39.11 195 VAL A C 1
ATOM 1549 O O . VAL A 1 197 ? 54.680 15.283 5.971 1.00 38.61 195 VAL A O 1
ATOM 1553 N N . PHE A 1 198 ? 55.832 15.101 7.903 1.00 38.60 196 PHE A N 1
ATOM 1554 C CA . PHE A 1 198 ? 56.771 16.176 7.602 1.00 37.89 196 PHE A CA 1
ATOM 1555 C C . PHE A 1 198 ? 58.146 15.581 7.344 1.00 38.79 196 PHE A C 1
ATOM 1556 O O . PHE A 1 198 ? 58.679 14.840 8.168 1.00 39.26 196 PHE A O 1
ATOM 1564 N N . GLY A 1 199 ? 58.711 15.897 6.185 1.00 39.84 197 GLY A N 1
ATOM 1565 C CA . GLY A 1 199 ? 60.017 15.373 5.838 1.00 43.52 197 GLY A CA 1
ATOM 1566 C C . GLY A 1 199 ? 60.455 15.856 4.471 1.00 46.74 197 GLY A C 1
ATOM 1567 O O . GLY A 1 199 ? 59.733 16.605 3.812 1.00 48.05 197 GLY A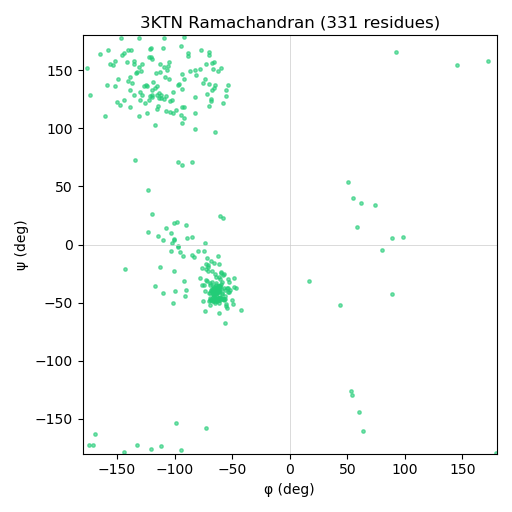 O 1
ATOM 1568 N N . SER A 1 200 ? 61.632 15.424 4.035 1.00 48.95 198 SER A N 1
ATOM 1569 C CA . SER A 1 200 ? 62.153 15.837 2.736 1.00 51.55 198 SER A CA 1
ATOM 1570 C C . SER A 1 200 ? 62.398 14.663 1.799 1.00 54.51 198 SER A C 1
ATOM 1571 O O . SER A 1 200 ? 62.368 13.502 2.210 1.00 53.59 198 SER A O 1
ATOM 1574 N N . ARG A 1 201 ? 62.659 14.990 0.537 1.00 58.59 199 ARG A N 1
ATOM 1575 C CA . ARG A 1 201 ? 62.941 13.993 -0.486 1.00 61.86 199 ARG A CA 1
ATOM 1576 C C . ARG A 1 201 ? 64.139 13.149 -0.070 1.00 63.13 199 ARG A C 1
ATOM 1577 O O . ARG A 1 201 ? 64.106 11.920 -0.158 1.00 64.41 199 ARG A O 1
ATOM 1585 N N . ARG A 1 202 ? 65.197 13.812 0.384 1.00 63.58 200 ARG A N 1
ATOM 1586 C CA . ARG A 1 202 ? 66.401 13.109 0.803 1.00 64.32 200 ARG A CA 1
ATOM 1587 C C . ARG A 1 202 ? 66.134 12.098 1.910 1.00 63.14 200 ARG A C 1
ATOM 1588 O O . ARG A 1 202 ? 66.879 11.130 2.058 1.00 63.76 200 ARG A O 1
ATOM 1596 N N . ASP A 1 203 ? 65.085 12.316 2.699 1.00 61.36 201 ASP A N 1
ATOM 1597 C CA . ASP A 1 203 ? 64.771 11.365 3.760 1.00 59.81 201 ASP A CA 1
ATOM 1598 C C . ASP A 1 203 ? 64.306 10.061 3.123 1.00 58.81 201 ASP A C 1
ATOM 1599 O O . ASP A 1 203 ? 64.764 8.977 3.489 1.00 58.01 201 ASP A O 1
ATOM 1604 N N . LEU A 1 204 ? 63.396 10.177 2.163 1.00 56.77 202 LEU A N 1
ATOM 1605 C CA . LEU A 1 204 ? 62.859 9.013 1.476 1.00 57.71 202 LEU A CA 1
ATOM 1606 C C . LEU A 1 204 ? 63.971 8.193 0.830 1.00 57.65 202 LEU A C 1
ATOM 1607 O O . LEU A 1 204 ? 64.021 6.975 0.982 1.00 57.59 202 LEU A O 1
ATOM 1612 N N . VAL A 1 205 ? 64.875 8.871 0.132 1.00 58.02 203 VAL A N 1
ATOM 1613 C CA . VAL A 1 205 ? 65.979 8.204 -0.544 1.00 57.90 203 VAL A CA 1
ATOM 1614 C C . VAL A 1 205 ? 67.075 7.701 0.397 1.00 59.56 203 VAL A C 1
ATOM 1615 O O . VAL A 1 205 ? 67.387 6.507 0.417 1.00 60.46 203 VAL A O 1
ATOM 1619 N N . GLU A 1 206 ? 67.650 8.608 1.179 1.00 59.38 204 GLU A N 1
ATOM 1620 C CA . GLU A 1 206 ? 68.731 8.258 2.093 1.00 59.29 204 GLU A CA 1
ATOM 1621 C C . GLU A 1 206 ? 68.364 7.459 3.332 1.00 58.25 204 GLU A C 1
ATOM 1622 O O . GLU A 1 206 ? 69.184 6.690 3.832 1.00 58.31 204 GLU A O 1
ATOM 1628 N N . LEU A 1 207 ? 67.153 7.638 3.847 1.00 56.72 205 LEU A N 1
ATOM 1629 C CA . LEU A 1 207 ? 66.763 6.902 5.043 1.00 56.15 205 LEU A CA 1
ATOM 1630 C C . LEU A 1 207 ? 65.873 5.704 4.746 1.00 55.74 205 LEU A C 1
ATOM 1631 O O . LEU A 1 207 ? 66.141 4.595 5.206 1.00 55.28 205 LEU A O 1
ATOM 1636 N N . LEU A 1 208 ? 64.814 5.935 3.978 1.00 55.63 206 LEU A N 1
ATOM 1637 C CA . LEU A 1 208 ? 63.875 4.881 3.638 1.00 57.08 206 LEU A CA 1
ATOM 1638 C C . LEU A 1 208 ? 64.317 4.062 2.427 1.00 58.80 206 LEU A C 1
ATOM 1639 O O . LEU A 1 208 ? 63.574 3.217 1.936 1.00 59.13 206 LEU A O 1
ATOM 1644 N N . GLY A 1 209 ? 65.530 4.327 1.953 1.00 60.28 207 GLY A N 1
ATOM 1645 C CA . GLY A 1 209 ? 66.075 3.597 0.823 1.00 61.60 207 GLY A CA 1
ATOM 1646 C C . GLY A 1 209 ? 65.301 3.623 -0.483 1.00 62.57 207 GLY A C 1
ATOM 1647 O O . GLY A 1 209 ? 65.573 2.815 -1.367 1.00 63.20 207 GLY A O 1
ATOM 1648 N N . PHE A 1 210 ? 64.343 4.533 -0.621 1.00 63.47 208 PHE A N 1
ATOM 1649 C CA . PHE A 1 210 ? 63.574 4.618 -1.859 1.00 64.30 208 PHE A CA 1
ATOM 1650 C C . PHE A 1 210 ? 64.493 4.889 -3.044 1.00 66.40 208 PHE A C 1
ATOM 1651 O O . PHE A 1 210 ? 65.562 5.489 -2.893 1.00 65.99 208 PHE A O 1
ATOM 1659 N N . ILE A 1 211 ? 64.074 4.436 -4.221 1.00 68.71 209 ILE A N 1
ATOM 1660 C CA . ILE A 1 211 ? 64.844 4.629 -5.447 1.00 70.36 209 ILE A CA 1
ATOM 1661 C C . ILE A 1 211 ? 63.997 5.394 -6.462 1.00 71.06 209 ILE A C 1
ATOM 1662 O O . ILE A 1 211 ? 62.856 5.023 -6.743 1.00 71.24 209 ILE A O 1
ATOM 1667 N N . PRO A 1 212 ? 64.544 6.486 -7.016 1.00 71.96 210 PRO A N 1
ATOM 1668 C CA . PRO A 1 212 ? 63.828 7.302 -8.001 1.00 72.65 210 PRO A CA 1
ATOM 1669 C C . PRO A 1 212 ? 63.880 6.731 -9.416 1.00 73.63 210 PRO A C 1
ATOM 1670 O O . PRO A 1 212 ? 64.873 6.125 -9.817 1.00 73.61 210 PRO A O 1
ATOM 1674 N N . ARG A 1 213 ? 62.798 6.927 -10.163 1.00 74.06 211 ARG A N 1
ATOM 1675 C CA . ARG A 1 213 ? 62.708 6.455 -11.540 1.00 74.85 211 ARG A CA 1
ATOM 1676 C C . ARG A 1 213 ? 63.740 7.195 -12.384 1.00 75.74 211 ARG A C 1
ATOM 1677 O O . ARG A 1 213 ? 63.487 8.309 -12.841 1.00 76.10 211 ARG A O 1
ATOM 1685 N N . GLU A 1 214 ? 64.900 6.578 -12.593 1.00 76.80 212 GLU A N 1
ATOM 1686 C CA . GLU A 1 214 ? 65.955 7.213 -13.376 1.00 77.95 212 GLU A CA 1
ATOM 1687 C C . GLU A 1 214 ? 65.540 7.472 -14.824 1.00 77.95 212 GLU A C 1
ATOM 1688 O O . GLU A 1 214 ? 66.242 8.168 -15.558 1.00 78.08 212 GLU A O 1
ATOM 1694 N N . ASP A 1 215 ? 64.403 6.916 -15.235 1.00 77.61 213 ASP A N 1
ATOM 1695 C CA . ASP A 1 215 ? 63.911 7.128 -16.592 1.00 77.75 213 ASP A CA 1
ATOM 1696 C C . ASP A 1 215 ? 63.156 8.451 -16.632 1.00 77.94 213 ASP A C 1
ATOM 1697 O O . ASP A 1 215 ? 62.810 8.954 -17.700 1.00 78.25 213 ASP A O 1
ATOM 1702 N N . LEU A 1 216 ? 62.900 9.004 -15.450 1.00 78.07 214 LEU A N 1
ATOM 1703 C CA . LEU A 1 216 ? 62.205 10.279 -15.320 1.00 77.35 214 LEU A CA 1
ATOM 1704 C C . LEU A 1 216 ? 63.214 11.322 -14.861 1.00 77.06 214 LEU A C 1
ATOM 1705 O O . LEU A 1 216 ? 64.379 11.002 -14.621 1.00 77.02 214 LEU A O 1
ATOM 1710 N N . GLU A 1 217 ? 62.771 12.567 -14.737 1.00 76.94 215 GLU A N 1
ATOM 1711 C CA . GLU A 1 217 ? 63.658 13.637 -14.302 1.00 77.01 215 GLU A CA 1
ATOM 1712 C C . GLU A 1 217 ? 62.893 14.884 -13.874 1.00 75.37 215 GLU A C 1
ATOM 1713 O O . GLU A 1 217 ? 61.708 15.042 -14.180 1.00 74.82 215 GLU A O 1
ATOM 1719 N N . GLY A 1 218 ? 63.583 15.765 -13.158 1.00 73.70 216 GLY A N 1
ATOM 1720 C CA . GLY A 1 218 ? 62.966 16.995 -12.700 1.00 71.21 216 GLY A CA 1
ATOM 1721 C C . GLY A 1 218 ? 61.770 16.786 -11.794 1.00 69.76 216 GLY A C 1
ATOM 1722 O O . GLY A 1 218 ? 61.736 15.857 -10.989 1.00 69.91 216 GLY A O 1
ATOM 1723 N N . GLU A 1 219 ? 60.782 17.660 -11.934 1.00 67.96 217 GLU A N 1
ATOM 1724 C CA . GLU A 1 219 ? 59.574 17.606 -11.126 1.00 66.30 217 GLU A CA 1
ATOM 1725 C C . GLU A 1 219 ? 58.868 16.258 -11.204 1.00 65.30 217 GLU A C 1
ATOM 1726 O O . GLU A 1 219 ? 58.539 15.664 -10.176 1.00 64.58 217 GLU A O 1
ATOM 1732 N N . ALA A 1 220 ? 58.634 15.788 -12.427 1.00 63.86 218 ALA A N 1
ATOM 1733 C CA . ALA A 1 220 ? 57.956 14.514 -12.656 1.00 62.32 218 ALA A CA 1
ATOM 1734 C C . ALA A 1 220 ? 58.572 13.385 -11.835 1.00 61.33 218 ALA A C 1
ATOM 1735 O O . ALA A 1 220 ? 57.861 12.618 -11.188 1.00 60.39 218 ALA A O 1
ATOM 1737 N N . GLN A 1 221 ? 59.896 13.287 -11.866 1.00 60.90 219 GLN A N 1
ATOM 1738 C CA . GLN A 1 221 ? 60.598 12.256 -11.113 1.00 62.07 219 GLN A CA 1
ATOM 1739 C C . GLN A 1 221 ? 60.369 12.477 -9.623 1.00 62.45 219 GLN A C 1
ATOM 1740 O O . GLN A 1 221 ? 60.053 11.545 -8.878 1.00 62.04 219 GLN A O 1
ATOM 1746 N N . GLU A 1 222 ? 60.542 13.728 -9.206 1.00 62.29 220 GLU A N 1
ATOM 1747 C CA . GLU A 1 222 ? 60.373 14.140 -7.819 1.00 60.80 220 GLU A CA 1
ATOM 1748 C C . GLU A 1 222 ? 58.999 13.742 -7.288 1.00 58.34 220 GLU A C 1
ATOM 1749 O O . GLU A 1 222 ? 58.887 13.071 -6.260 1.00 57.17 220 GLU A O 1
ATOM 1755 N N . THR A 1 223 ? 57.957 14.157 -8.000 1.00 56.10 221 THR A N 1
ATOM 1756 C CA . THR A 1 223 ? 56.585 13.859 -7.614 1.00 55.98 221 THR A CA 1
ATOM 1757 C C . THR A 1 223 ? 56.274 12.357 -7.621 1.00 56.91 221 THR A C 1
ATOM 1758 O O . THR A 1 223 ? 55.576 11.857 -6.735 1.00 57.22 221 THR A O 1
ATOM 1762 N N . GLU A 1 224 ? 56.788 11.640 -8.618 1.00 56.85 222 GLU A N 1
ATOM 1763 C CA . GLU A 1 224 ? 56.549 10.201 -8.726 1.00 56.75 222 GLU A CA 1
ATOM 1764 C C . GLU A 1 224 ? 57.040 9.479 -7.476 1.00 55.44 222 GLU A C 1
ATOM 1765 O O . GLU A 1 224 ? 56.335 8.642 -6.916 1.00 55.48 222 GLU A O 1
ATOM 1771 N N . LEU A 1 225 ? 58.251 9.808 -7.044 1.00 54.77 223 LEU A N 1
ATOM 1772 C CA . LEU A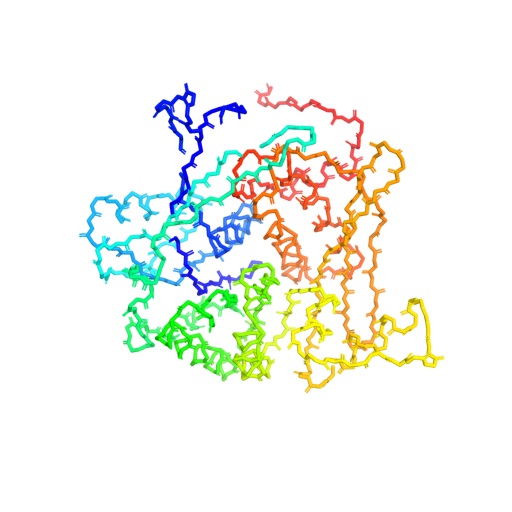 1 225 ? 58.826 9.187 -5.860 1.00 55.46 223 LEU A CA 1
ATOM 1773 C C . LEU A 1 225 ? 58.018 9.459 -4.590 1.00 55.55 223 LEU A C 1
ATOM 1774 O O . LEU A 1 225 ? 57.736 8.541 -3.818 1.00 56.77 223 LEU A O 1
ATOM 1779 N N . ILE A 1 226 ? 57.635 10.715 -4.386 1.00 53.97 224 ILE A N 1
ATOM 1780 C CA . ILE A 1 226 ? 56.888 11.110 -3.196 1.00 52.33 224 ILE A CA 1
ATOM 1781 C C . ILE A 1 226 ? 55.461 10.577 -3.125 1.00 51.83 224 ILE A C 1
ATOM 1782 O O . ILE A 1 226 ? 55.030 10.087 -2.080 1.00 50.09 224 ILE A O 1
ATOM 1787 N N . GLN A 1 227 ? 54.718 10.672 -4.219 1.00 52.33 225 GLN A N 1
ATOM 1788 C CA . GLN A 1 227 ? 53.346 10.179 -4.203 1.00 53.90 225 GLN A CA 1
ATOM 1789 C C . GLN A 1 227 ? 53.314 8.656 -4.144 1.00 54.09 225 GLN A C 1
ATOM 1790 O O . GLN A 1 227 ? 52.300 8.063 -3.778 1.00 55.39 225 GLN A O 1
ATOM 1796 N N . ARG A 1 228 ? 54.437 8.032 -4.484 1.00 52.87 226 ARG A N 1
ATOM 1797 C CA . ARG A 1 228 ? 54.554 6.581 -4.444 1.00 54.27 226 ARG A CA 1
ATOM 1798 C C . ARG A 1 228 ? 54.683 6.213 -2.962 1.00 54.71 226 ARG A C 1
ATOM 1799 O O . ARG A 1 228 ? 53.986 5.327 -2.460 1.00 54.62 226 ARG A O 1
ATOM 1807 N N . PHE A 1 229 ? 55.583 6.911 -2.272 1.00 55.08 227 PHE A N 1
ATOM 1808 C CA . PHE A 1 229 ? 55.812 6.709 -0.842 1.00 54.22 227 PHE A CA 1
ATOM 1809 C C . PHE A 1 229 ? 54.507 6.935 -0.085 1.00 53.52 227 PHE A C 1
ATOM 1810 O O . PHE A 1 229 ? 54.170 6.188 0.831 1.00 53.93 227 PHE A O 1
ATOM 1826 N N . SER A 1 231 ? 51.215 6.754 -1.213 1.00 55.18 229 SER A N 1
ATOM 1827 C CA . SER A 1 231 ? 50.167 5.768 -1.450 1.00 54.89 229 SER A CA 1
ATOM 1828 C C . SER A 1 231 ? 50.495 4.468 -0.733 1.00 53.99 229 SER A C 1
ATOM 1829 O O . SER A 1 231 ? 49.599 3.752 -0.294 1.00 55.58 229 SER A O 1
ATOM 1832 N N . GLN A 1 232 ? 51.783 4.170 -0.599 1.00 52.96 230 GLN A N 1
ATOM 1833 C CA . GLN A 1 232 ? 52.204 2.959 0.091 1.00 51.93 230 GLN A CA 1
ATOM 1834 C C . GLN A 1 232 ? 51.728 2.932 1.544 1.00 52.96 230 GLN A C 1
ATOM 1835 O O . GLN A 1 232 ? 51.404 1.871 2.080 1.00 54.08 230 GLN A O 1
ATOM 1841 N N . TYR A 1 233 ? 51.701 4.094 2.189 1.00 50.20 231 TYR A N 1
ATOM 1842 C CA . TYR A 1 233 ? 51.258 4.172 3.575 1.00 47.86 231 TYR A CA 1
ATOM 1843 C C . TYR A 1 233 ? 49.918 4.879 3.637 1.00 48.73 231 TYR A C 1
ATOM 1844 O O . TYR A 1 233 ? 49.374 5.121 4.713 1.00 47.61 231 TYR A O 1
ATOM 1853 N N . ASN A 1 234 ? 49.392 5.197 2.458 1.00 50.12 232 ASN A N 1
ATOM 1854 C CA . ASN A 1 234 ? 48.114 5.882 2.317 1.00 51.82 232 ASN A CA 1
ATOM 1855 C C . ASN A 1 234 ? 48.071 7.191 3.104 1.00 51.59 232 ASN A C 1
ATOM 1856 O O . ASN A 1 234 ? 47.055 7.544 3.706 1.00 51.55 232 ASN A O 1
ATOM 1861 N N . LEU A 1 235 ? 49.187 7.914 3.078 1.00 50.88 233 LEU A N 1
ATOM 1862 C CA . LEU A 1 235 ? 49.296 9.192 3.772 1.00 48.33 233 LEU A CA 1
ATOM 1863 C C . LEU A 1 235 ? 48.376 10.208 3.118 1.00 47.70 233 LEU A C 1
ATOM 1864 O O . LEU A 1 235 ? 48.107 10.133 1.918 1.00 47.57 233 LEU A O 1
ATOM 1869 N N . GLU A 1 236 ? 47.897 11.161 3.912 1.00 46.29 234 GLU A N 1
ATOM 1870 C CA . GLU A 1 236 ? 47.009 12.204 3.419 1.00 44.62 234 GLU A CA 1
ATOM 1871 C C . GLU A 1 236 ? 47.791 13.439 2.956 1.00 45.83 234 GLU A C 1
ATOM 1872 O O . GLU A 1 236 ? 47.513 13.995 1.888 1.00 45.15 234 GLU A O 1
ATOM 1878 N N . TRP A 1 237 ? 48.775 13.855 3.756 1.00 45.25 235 TRP A N 1
ATOM 1879 C CA . TRP A 1 237 ? 49.602 15.027 3.443 1.00 42.29 235 TRP A CA 1
ATOM 1880 C C . TRP A 1 237 ? 51.078 14.779 3.727 1.00 40.82 235 TRP A C 1
ATOM 1881 O O . TRP A 1 237 ? 51.431 14.169 4.732 1.00 39.14 235 TRP A O 1
ATOM 1892 N N . PHE A 1 238 ? 51.936 15.248 2.827 1.00 39.03 236 PHE A N 1
ATOM 1893 C CA . PHE A 1 238 ? 53.381 15.137 2.993 1.00 38.18 236 PHE A CA 1
ATOM 1894 C C . PHE A 1 238 ? 53.896 16.547 2.736 1.00 38.76 236 PHE A C 1
ATOM 1895 O O . PHE A 1 238 ? 53.622 17.123 1.683 1.00 39.22 236 PHE A O 1
ATOM 1903 N N . ALA A 1 239 ? 54.629 17.115 3.689 1.00 38.30 237 ALA A N 1
ATOM 1904 C CA . ALA A 1 239 ? 55.127 18.475 3.509 1.00 36.45 237 ALA A CA 1
ATOM 1905 C C . ALA A 1 239 ? 56.538 18.691 4.037 1.00 35.10 237 ALA A C 1
ATOM 1906 O O . ALA A 1 239 ? 57.018 17.961 4.903 1.00 35.87 237 ALA A O 1
ATOM 1908 N N . GLY A 1 240 ? 57.195 19.706 3.490 1.00 34.64 238 GLY A N 1
ATOM 1909 C CA . GLY A 1 240 ? 58.550 20.027 3.884 1.00 34.96 238 GLY A CA 1
ATOM 1910 C C . GLY A 1 240 ? 58.993 21.299 3.194 1.00 35.50 238 GLY A C 1
ATOM 1911 O O . GLY A 1 240 ? 58.195 21.970 2.537 1.00 36.05 238 GLY A O 1
ATOM 1912 N N . THR A 1 241 ? 60.268 21.634 3.339 1.00 35.37 239 THR A N 1
ATOM 1913 C CA . THR A 1 241 ? 60.802 22.841 2.729 1.00 36.30 239 THR A CA 1
ATOM 1914 C C . THR A 1 241 ? 62.137 22.576 2.072 1.00 35.99 239 THR A C 1
ATOM 1915 O O . THR A 1 241 ? 62.847 21.636 2.417 1.00 34.32 239 THR A O 1
ATOM 1919 N N . THR A 1 242 ? 62.482 23.432 1.128 1.00 38.21 240 THR A N 1
ATOM 1920 C CA . THR A 1 242 ? 63.743 23.303 0.440 1.00 41.65 240 THR A CA 1
ATOM 1921 C C . THR A 1 242 ? 64.461 24.643 0.490 1.00 42.37 240 THR A C 1
ATOM 1922 O O . THR A 1 242 ? 63.880 25.688 0.187 1.00 42.59 240 THR A O 1
ATOM 1926 N N . ARG A 1 243 ? 65.717 24.604 0.919 1.00 44.99 241 ARG A N 1
ATOM 1927 C CA . ARG A 1 243 ? 66.548 25.796 1.010 1.00 49.10 241 ARG A CA 1
ATOM 1928 C C . ARG A 1 243 ? 67.404 25.879 -0.241 1.00 50.86 241 ARG A C 1
ATOM 1929 O O . ARG A 1 243 ? 67.939 24.874 -0.707 1.00 51.64 241 ARG A O 1
ATOM 1937 N N . SER A 1 244 ? 67.523 27.080 -0.790 1.00 52.66 242 SER A N 1
ATOM 1938 C CA . SER A 1 244 ? 68.320 27.292 -1.987 1.00 54.58 242 SER A CA 1
ATOM 1939 C C . SER A 1 244 ? 69.064 28.608 -1.845 1.00 57.37 242 SER A C 1
ATOM 1940 O O . SER A 1 244 ? 68.771 29.401 -0.949 1.00 56.65 242 SER A O 1
ATOM 1943 N N . HIS A 1 245 ? 70.032 28.840 -2.722 1.00 60.29 243 HIS A N 1
ATOM 1944 C CA . HIS A 1 245 ? 70.791 30.075 -2.665 1.00 64.73 243 HIS A CA 1
ATOM 1945 C C . HIS A 1 245 ? 71.295 30.514 -4.026 1.00 67.03 243 HIS A C 1
ATOM 1946 O O . HIS A 1 245 ? 71.982 29.767 -4.720 1.00 67.35 243 HIS A O 1
ATOM 1953 N N . SER A 1 246 ? 70.924 31.726 -4.413 1.00 70.14 244 SER A N 1
ATOM 1954 C CA . SER A 1 246 ? 71.383 32.297 -5.666 1.00 73.25 244 SER A CA 1
ATOM 1955 C C . SER A 1 246 ? 72.596 33.092 -5.216 1.00 75.04 244 SER A C 1
ATOM 1956 O O . SER A 1 246 ? 72.953 33.045 -4.038 1.00 75.87 244 SER A O 1
ATOM 1959 N N . GLN A 1 247 ? 73.244 33.813 -6.120 1.00 76.86 245 GLN A N 1
ATOM 1960 C CA . GLN A 1 247 ? 74.403 34.585 -5.702 1.00 77.88 245 GLN A CA 1
ATOM 1961 C C . GLN A 1 247 ? 73.926 35.717 -4.797 1.00 76.73 245 GLN A C 1
ATOM 1962 O O . GLN A 1 247 ? 73.066 36.511 -5.187 1.00 76.83 245 GLN A O 1
ATOM 1968 N N . ASN A 1 248 ? 74.473 35.761 -3.583 1.00 74.84 246 ASN A N 1
ATOM 1969 C CA . ASN A 1 248 ? 74.137 36.781 -2.590 1.00 73.62 246 ASN A CA 1
ATOM 1970 C C . ASN A 1 248 ? 72.966 36.448 -1.670 1.00 71.20 246 ASN A C 1
ATOM 1971 O O . ASN A 1 248 ? 73.038 36.698 -0.465 1.00 71.84 246 ASN A O 1
ATOM 1976 N N . GLN A 1 249 ? 71.895 35.885 -2.225 1.00 67.16 247 GLN A N 1
ATOM 1977 C CA . GLN A 1 249 ? 70.706 35.582 -1.430 1.00 62.30 247 GLN A CA 1
ATOM 1978 C C . GLN A 1 249 ? 70.390 34.117 -1.144 1.00 58.79 247 GLN A C 1
ATOM 1979 O O . GLN A 1 249 ? 70.747 33.223 -1.910 1.00 58.71 247 GLN A O 1
ATOM 1985 N N . ASN A 1 250 ? 69.702 33.896 -0.026 1.00 53.46 248 ASN A N 1
ATOM 1986 C CA . ASN A 1 250 ? 69.265 32.566 0.384 1.00 48.55 248 ASN A CA 1
ATOM 1987 C C . ASN A 1 250 ? 67.744 32.566 0.295 1.00 44.70 248 ASN A C 1
ATOM 1988 O O . ASN A 1 250 ? 67.105 33.596 0.505 1.00 43.18 248 ASN A O 1
ATOM 1993 N N . TYR A 1 251 ? 67.162 31.414 -0.013 1.00 40.83 249 TYR A N 1
ATOM 1994 C CA . TYR A 1 251 ? 65.715 31.329 -0.150 1.00 37.92 249 TYR A CA 1
ATOM 1995 C C . TYR A 1 251 ? 65.124 30.118 0.539 1.00 35.56 249 TYR A C 1
ATOM 1996 O O . TYR A 1 251 ? 65.792 29.110 0.742 1.00 33.92 249 TYR A O 1
ATOM 2005 N N . LEU A 1 252 ? 63.852 30.230 0.888 1.00 33.96 250 LEU A N 1
ATOM 2006 C CA . LEU A 1 252 ? 63.146 29.135 1.509 1.00 33.24 250 LEU A CA 1
ATOM 2007 C C . LEU A 1 252 ? 61.916 28.881 0.656 1.00 33.91 250 LEU A C 1
ATOM 2008 O O . LEU A 1 252 ? 61.250 29.817 0.216 1.00 34.40 250 LEU A O 1
ATOM 2013 N N . SER A 1 253 ? 61.617 27.612 0.419 1.00 35.72 251 SER A N 1
ATOM 2014 C CA . SER A 1 253 ? 60.457 27.255 -0.377 1.00 38.81 251 SER A CA 1
ATOM 2015 C C . SER A 1 253 ? 59.765 26.061 0.256 1.00 37.86 251 SER A C 1
ATOM 2016 O O . SER A 1 253 ? 60.413 25.087 0.634 1.00 40.89 251 SER A O 1
ATOM 2019 N N . GLY A 1 254 ? 58.450 26.139 0.383 1.00 38.37 252 GLY A N 1
ATOM 2020 C CA . GLY A 1 254 ? 57.726 25.035 0.978 1.00 39.53 252 GLY A CA 1
ATOM 2021 C C . GLY A 1 254 ? 56.940 24.243 -0.049 1.00 40.97 252 GLY A C 1
ATOM 2022 O O . GLY A 1 254 ? 56.510 24.785 -1.069 1.00 39.73 252 GLY A O 1
ATOM 2023 N N . TYR A 1 255 ? 56.767 22.951 0.209 1.00 41.59 253 TYR A N 1
ATOM 2024 C CA . TYR A 1 255 ? 56.000 22.098 -0.691 1.00 41.48 253 TYR A CA 1
ATOM 2025 C C . TYR A 1 255 ? 55.027 21.257 0.114 1.00 42.85 253 TYR A C 1
ATOM 2026 O O . TYR A 1 255 ? 55.299 20.898 1.264 1.00 42.70 253 TYR A O 1
ATOM 2035 N N . LEU A 1 256 ? 53.882 20.965 -0.496 1.00 43.76 254 LEU A N 1
ATOM 2036 C CA . LEU A 1 256 ? 52.835 20.173 0.137 1.00 44.75 254 LEU A CA 1
ATOM 2037 C C . LEU A 1 256 ? 52.255 19.197 -0.888 1.00 46.90 254 LEU A C 1
ATOM 2038 O O . LEU A 1 256 ? 51.700 19.613 -1.909 1.00 46.10 254 LEU A O 1
ATOM 2043 N N . TYR A 1 257 ? 52.392 17.903 -0.610 1.00 48.15 255 TYR A N 1
ATOM 2044 C CA . TYR A 1 257 ? 51.896 16.856 -1.508 1.00 50.22 255 TYR A CA 1
ATOM 2045 C C . TYR A 1 257 ? 50.740 16.054 -0.925 1.00 51.51 255 TYR A C 1
ATOM 2046 O O . TYR A 1 257 ? 50.575 15.944 0.292 1.00 50.89 255 TYR A O 1
ATOM 2055 N N . THR A 1 258 ? 49.947 15.494 -1.827 1.00 53.77 256 THR A N 1
ATOM 2056 C CA . THR A 1 258 ? 48.846 14.606 -1.483 1.00 53.88 256 THR A CA 1
ATOM 2057 C C . THR A 1 258 ? 49.151 13.468 -2.447 1.00 54.67 256 THR A C 1
ATOM 2058 O O . THR A 1 258 ? 50.103 13.561 -3.225 1.00 52.31 256 THR A O 1
ATOM 2062 N N . GLN A 1 259 ? 48.373 12.398 -2.413 1.00 56.23 257 GLN A N 1
ATOM 2063 C CA . GLN A 1 259 ? 48.643 11.307 -3.331 1.00 58.81 257 GLN A CA 1
ATOM 2064 C C . GLN A 1 259 ? 48.358 11.728 -4.771 1.00 59.10 257 GLN A C 1
ATOM 2065 O O . GLN A 1 259 ? 48.928 11.168 -5.706 1.00 59.61 257 GLN A O 1
ATOM 2071 N N . ASN A 1 260 ? 47.512 12.740 -4.948 1.00 60.08 258 ASN A N 1
ATOM 2072 C CA . ASN A 1 260 ? 47.157 13.197 -6.289 1.00 61.91 258 ASN A CA 1
ATOM 2073 C C . ASN A 1 260 ? 47.419 14.670 -6.610 1.00 62.78 258 ASN A C 1
ATOM 2074 O O . ASN A 1 260 ? 46.966 15.165 -7.642 1.00 63.09 258 ASN A O 1
ATOM 2079 N N . GLU A 1 261 ? 48.142 15.373 -5.743 1.00 62.90 259 GLU A N 1
ATOM 2080 C CA . GLU A 1 261 ? 48.430 16.786 -5.988 1.00 61.97 259 GLU A CA 1
ATOM 2081 C C . GLU A 1 261 ? 49.798 17.219 -5.485 1.00 60.35 259 GLU A C 1
ATOM 2082 O O . GLU A 1 261 ? 50.428 16.535 -4.677 1.00 59.32 259 GLU A O 1
ATOM 2088 N N . TYR A 1 262 ? 50.247 18.368 -5.977 1.00 59.25 260 TYR A N 1
ATOM 2089 C CA . TYR A 1 262 ? 51.538 18.926 -5.605 1.00 57.39 260 TYR A CA 1
ATOM 2090 C C . TYR A 1 262 ? 51.479 20.445 -5.622 1.00 57.10 260 TYR A C 1
ATOM 2091 O O . TYR A 1 262 ? 51.203 21.051 -6.657 1.00 56.98 260 TYR A O 1
ATOM 2100 N N . GLN A 1 263 ? 51.742 21.054 -4.470 1.00 55.70 261 GLN A N 1
ATOM 2101 C CA . GLN A 1 263 ? 51.714 22.506 -4.353 1.00 54.12 261 GLN A CA 1
ATOM 2102 C C . GLN A 1 263 ? 53.032 23.022 -3.791 1.00 52.32 261 GLN A C 1
ATOM 2103 O O . GLN A 1 263 ? 53.450 22.642 -2.699 1.00 51.75 261 GLN A O 1
ATOM 2109 N N . GLN A 1 264 ? 53.683 23.889 -4.554 1.00 50.42 262 GLN A N 1
ATOM 2110 C CA . GLN A 1 264 ? 54.961 24.463 -4.163 1.00 49.55 262 GLN A CA 1
ATOM 2111 C C . GLN A 1 264 ? 54.797 25.972 -4.062 1.00 48.03 262 GLN A C 1
ATOM 2112 O O . GLN A 1 264 ? 54.123 26.582 -4.889 1.00 47.56 262 GLN A O 1
ATOM 2118 N N . SER A 1 265 ? 55.402 26.577 -3.047 1.00 46.03 263 SER A N 1
ATOM 2119 C CA . SER A 1 265 ? 55.310 28.023 -2.884 1.00 44.69 263 SER A CA 1
ATOM 2120 C C . SER A 1 265 ? 56.447 28.650 -3.679 1.00 44.32 263 SER A C 1
ATOM 2121 O O . SER A 1 265 ? 57.386 27.960 -4.074 1.00 42.00 263 SER A O 1
ATOM 2124 N N . GLU A 1 266 ? 56.364 29.951 -3.924 1.00 45.13 264 GLU A N 1
ATOM 2125 C CA . GLU A 1 266 ? 57.431 30.628 -4.650 1.00 47.79 264 GLU A CA 1
ATOM 2126 C C . GLU A 1 266 ? 58.580 30.839 -3.667 1.00 46.07 264 GLU A C 1
ATOM 2127 O O . GLU A 1 266 ? 58.343 30.945 -2.467 1.00 45.54 264 GLU A O 1
ATOM 2133 N N . LYS A 1 267 ? 59.813 30.876 -4.170 1.00 44.70 265 LYS A N 1
ATOM 2134 C CA . LYS A 1 267 ? 60.981 31.085 -3.316 1.00 45.64 265 LYS A CA 1
ATOM 2135 C C . LYS A 1 267 ? 60.827 32.372 -2.512 1.00 44.34 265 LYS A C 1
ATOM 2136 O O . LYS A 1 267 ? 60.481 33.416 -3.060 1.00 45.12 265 LYS A O 1
ATOM 2142 N N . ARG A 1 268 ? 61.096 32.295 -1.216 1.00 42.90 266 ARG A N 1
ATOM 2143 C CA . ARG A 1 268 ? 60.992 33.462 -0.344 1.00 41.49 266 ARG A CA 1
ATOM 2144 C C . ARG A 1 268 ? 62.386 33.823 0.149 1.00 38.70 266 ARG A C 1
ATOM 2145 O O . ARG A 1 268 ? 63.101 32.968 0.689 1.00 36.72 266 ARG A O 1
ATOM 2153 N N . PRO A 1 269 ? 62.807 35.084 -0.044 1.00 37.42 267 PRO A N 1
ATOM 2154 C CA . PRO A 1 269 ? 64.143 35.467 0.430 1.00 36.22 267 PRO A CA 1
ATOM 2155 C C . PRO A 1 269 ? 64.208 35.094 1.919 1.00 35.20 267 PRO A C 1
ATOM 2156 O O . PRO A 1 269 ? 63.250 35.323 2.657 1.00 35.04 267 PRO A O 1
ATOM 2160 N N . LEU A 1 270 ? 65.322 34.512 2.348 1.00 34.32 268 LEU A N 1
ATOM 2161 C CA . LEU A 1 270 ? 65.481 34.083 3.734 1.00 33.93 268 LEU A CA 1
ATOM 2162 C C . LEU A 1 270 ? 66.647 34.774 4.440 1.00 34.29 268 LEU A C 1
ATOM 2163 O O . LEU A 1 270 ? 67.773 34.779 3.937 1.00 35.57 268 LEU A O 1
ATOM 2168 N N . LEU A 1 271 ? 66.363 35.367 5.598 1.00 32.87 269 LEU A N 1
ATOM 2169 C CA . LEU A 1 271 ? 67.386 36.035 6.402 1.00 32.76 269 LEU A CA 1
ATOM 2170 C C . LEU A 1 271 ? 67.494 35.250 7.707 1.00 32.55 269 LEU A C 1
ATOM 2171 O O . LEU A 1 271 ? 66.546 35.162 8.492 1.00 33.91 269 LEU A O 1
ATOM 2176 N N . ASN A 1 272 ? 68.671 34.681 7.920 1.00 33.94 270 ASN A N 1
ATOM 2177 C CA . ASN A 1 272 ? 68.938 33.822 9.060 1.00 35.17 270 ASN A CA 1
ATOM 2178 C C . ASN A 1 272 ? 69.533 34.443 10.320 1.00 34.79 270 ASN A C 1
ATOM 2179 O O . ASN A 1 272 ? 70.720 34.748 10.370 1.00 35.77 270 ASN A O 1
ATOM 2184 N N . LEU A 1 273 ? 68.705 34.624 11.342 1.00 32.65 271 LEU A N 1
ATOM 2185 C CA . LEU A 1 273 ? 69.197 35.130 12.612 1.00 28.85 271 LEU A CA 1
ATOM 2186 C C . LEU A 1 273 ? 69.353 33.891 13.498 1.00 29.38 271 LEU A C 1
ATOM 2187 O O . LEU A 1 273 ? 70.329 33.756 14.230 1.00 29.36 271 LEU A O 1
ATOM 2192 N N . ASP A 1 274 ? 68.396 32.973 13.404 1.00 28.05 272 ASP A N 1
ATOM 2193 C CA . ASP A 1 274 ? 68.421 31.743 14.207 1.00 27.61 272 ASP A CA 1
ATOM 2194 C C . ASP A 1 274 ? 67.493 30.734 13.527 1.00 28.17 272 ASP A C 1
ATOM 2195 O O . ASP A 1 274 ? 66.274 30.910 13.538 1.00 26.44 272 ASP A O 1
ATOM 2200 N N . ARG A 1 275 ? 68.055 29.673 12.952 1.00 28.47 273 ARG A N 1
ATOM 2201 C CA . ARG A 1 275 ? 67.229 28.684 12.268 1.00 30.63 273 ARG A CA 1
ATOM 2202 C C . ARG A 1 275 ? 66.851 27.477 13.106 1.00 30.07 273 ARG A C 1
ATOM 2203 O O . ARG A 1 275 ? 66.066 26.640 12.669 1.00 29.85 273 ARG A O 1
ATOM 2211 N N . ILE A 1 276 ? 67.400 27.375 14.307 1.00 30.52 274 ILE A N 1
ATOM 2212 C CA . ILE A 1 276 ? 67.097 26.221 15.143 1.00 29.91 274 ILE A CA 1
ATOM 2213 C C . ILE A 1 276 ? 65.603 26.093 15.416 1.00 29.07 274 ILE A C 1
ATOM 2214 O O . ILE A 1 276 ? 64.979 27.014 15.936 1.00 28.67 274 ILE A O 1
ATOM 2219 N N . GLY A 1 277 ? 65.035 24.949 15.041 1.00 28.45 275 GLY A N 1
ATOM 2220 C CA . GLY A 1 277 ? 63.618 24.714 15.259 1.00 27.85 275 GLY A CA 1
ATOM 2221 C C . GLY A 1 277 ? 62.684 25.357 14.245 1.00 29.50 275 GLY A C 1
ATOM 2222 O O . GLY A 1 277 ? 61.476 25.139 14.301 1.00 30.44 275 GLY A O 1
ATOM 2223 N N . ALA A 1 278 ? 63.227 26.141 13.319 1.00 29.28 276 ALA A N 1
ATOM 2224 C CA . ALA A 1 278 ? 62.400 26.814 12.320 1.00 31.30 276 ALA A CA 1
ATOM 2225 C C . ALA A 1 278 ? 61.572 25.828 11.512 1.00 32.19 276 ALA A C 1
ATOM 2226 O O . ALA A 1 278 ? 60.523 26.185 10.972 1.00 33.11 276 ALA A O 1
ATOM 2228 N N . GLY A 1 279 ? 62.044 24.590 11.427 1.00 31.37 277 GLY A N 1
ATOM 2229 C CA . GLY A 1 279 ? 61.304 23.580 10.698 1.00 31.54 277 GLY A CA 1
ATOM 2230 C C . GLY A 1 279 ? 59.972 23.313 11.368 1.00 32.76 277 GLY A C 1
ATOM 2231 O O . GLY A 1 279 ? 59.004 22.930 10.708 1.00 32.02 277 GLY A O 1
ATOM 2232 N N . ASP A 1 280 ? 59.906 23.524 12.680 1.00 30.34 278 ASP A N 1
ATOM 2233 C CA . ASP A 1 280 ? 58.659 23.291 13.395 1.00 31.37 278 ASP A CA 1
ATOM 2234 C C . ASP A 1 280 ? 57.641 24.401 13.155 1.00 30.61 278 ASP A C 1
ATOM 2235 O O . ASP A 1 280 ? 56.441 24.202 13.363 1.00 30.57 278 ASP A O 1
ATOM 2240 N N . ALA A 1 281 ? 58.112 25.569 12.720 1.00 28.88 279 ALA A N 1
ATOM 2241 C CA . ALA A 1 281 ? 57.204 26.682 12.433 1.00 29.21 279 ALA A CA 1
ATOM 2242 C C . ALA A 1 281 ? 56.511 26.390 11.097 1.00 28.61 279 ALA A C 1
ATOM 2243 O O . ALA A 1 281 ? 55.346 26.730 10.905 1.00 28.20 279 ALA A O 1
ATOM 2245 N N . TYR A 1 282 ? 57.235 25.763 10.173 1.00 30.03 280 TYR A N 1
ATOM 2246 C CA . TYR A 1 282 ? 56.649 25.411 8.880 1.00 31.48 280 TYR A CA 1
ATOM 2247 C C . TYR A 1 282 ? 55.538 24.385 9.128 1.00 31.45 280 TYR A C 1
ATOM 2248 O O . TYR A 1 282 ? 54.418 24.527 8.629 1.00 31.63 280 TYR A O 1
ATOM 2257 N N . ALA A 1 283 ? 55.855 23.359 9.913 1.00 31.52 281 ALA A N 1
ATOM 2258 C CA . ALA A 1 283 ? 54.887 22.318 10.236 1.00 33.02 281 ALA A CA 1
ATOM 2259 C C . ALA A 1 283 ? 53.658 22.906 10.919 1.00 34.98 281 ALA A C 1
ATOM 2260 O O . ALA A 1 283 ? 52.524 22.518 10.619 1.00 36.63 281 ALA A O 1
ATOM 2262 N N . ALA A 1 284 ? 53.876 23.847 11.833 1.00 34.56 282 ALA A N 1
ATOM 2263 C CA . ALA A 1 284 ? 52.762 24.477 12.538 1.00 34.32 282 ALA A CA 1
ATOM 2264 C C . ALA A 1 284 ? 51.860 25.193 11.549 1.00 34.55 282 ALA A C 1
ATOM 2265 O O . ALA A 1 284 ? 50.639 25.198 11.701 1.00 36.30 282 ALA A O 1
ATOM 2267 N N . GLY A 1 285 ? 52.469 25.807 10.540 1.00 34.30 283 GLY A N 1
ATOM 2268 C CA . GLY A 1 285 ? 51.703 26.513 9.533 1.00 35.03 283 GLY A CA 1
ATOM 2269 C C . GLY A 1 285 ? 50.892 25.545 8.686 1.00 37.54 283 GLY A C 1
ATOM 2270 O O . GLY A 1 285 ? 49.748 25.835 8.319 1.00 36.83 283 GLY A O 1
ATOM 2271 N N . ILE A 1 286 ? 51.490 24.399 8.363 1.00 36.99 284 ILE A N 1
ATOM 2272 C CA . ILE A 1 286 ? 50.815 23.377 7.567 1.00 36.82 284 ILE A CA 1
ATOM 2273 C C . ILE A 1 286 ? 49.635 22.826 8.357 1.00 37.03 284 ILE A C 1
ATOM 2274 O O . ILE A 1 286 ? 48.520 22.751 7.847 1.00 37.01 284 ILE A O 1
ATOM 2279 N N . LEU A 1 287 ? 49.883 22.443 9.607 1.00 37.39 285 LEU A N 1
ATOM 2280 C CA . LEU A 1 287 ? 48.820 21.913 10.452 1.00 37.97 285 LEU A CA 1
ATOM 2281 C C . LEU A 1 287 ? 47.702 22.926 10.643 1.00 38.80 285 LEU A C 1
ATOM 2282 O O . LEU A 1 287 ? 46.528 22.561 10.666 1.00 40.40 285 LEU A O 1
ATOM 2287 N N . TYR A 1 288 ? 48.059 24.200 10.784 1.00 39.73 286 TYR A N 1
ATOM 2288 C CA . TYR A 1 288 ? 47.047 25.233 10.966 1.00 39.28 286 TYR A CA 1
ATOM 2289 C C . TYR A 1 288 ? 46.169 25.325 9.728 1.00 40.31 286 TYR A C 1
ATOM 2290 O O . TYR A 1 288 ? 44.951 25.478 9.833 1.00 39.89 286 TYR A O 1
ATOM 2299 N N . GLY A 1 289 ? 46.803 25.256 8.560 1.00 40.94 287 GLY A N 1
ATOM 2300 C CA . GLY A 1 289 ? 46.069 25.321 7.310 1.00 43.29 287 GLY A CA 1
ATOM 2301 C C . GLY A 1 289 ? 45.109 24.148 7.242 1.00 44.54 287 GLY A C 1
ATOM 2302 O O . GLY A 1 289 ? 43.980 24.275 6.769 1.00 43.91 287 GLY A O 1
ATOM 2303 N N . TYR A 1 290 ? 45.564 23.003 7.736 1.00 45.03 288 TYR A N 1
ATOM 2304 C CA . TYR A 1 290 ? 44.752 21.797 7.747 1.00 47.41 288 TYR A CA 1
ATOM 2305 C C . TYR A 1 290 ? 43.528 21.994 8.638 1.00 48.79 288 TYR A C 1
ATOM 2306 O O . TYR A 1 290 ? 42.402 21.701 8.236 1.00 48.63 288 TYR A O 1
ATOM 2315 N N . SER A 1 291 ? 43.759 22.498 9.848 1.00 49.27 289 SER A N 1
ATOM 2316 C CA . SER A 1 291 ? 42.686 22.725 10.809 1.00 49.32 289 SER A CA 1
ATOM 2317 C C . SER A 1 291 ? 41.644 23.697 10.275 1.00 49.64 289 SER A C 1
ATOM 2318 O O . SER A 1 291 ? 40.498 23.695 10.723 1.00 51.09 289 SER A O 1
ATOM 2321 N N . GLN A 1 292 ? 42.043 24.534 9.326 1.00 48.32 290 GLN A N 1
ATOM 2322 C CA . GLN A 1 292 ? 41.126 25.512 8.756 1.00 49.00 290 GLN A CA 1
ATOM 2323 C C . GLN A 1 292 ? 40.587 25.044 7.407 1.00 50.18 290 GLN A C 1
ATOM 2324 O O . GLN A 1 292 ? 39.862 25.778 6.736 1.00 49.11 290 GLN A O 1
ATOM 2330 N N . ASN A 1 293 ? 40.943 23.823 7.018 1.00 51.83 291 ASN A N 1
ATOM 2331 C CA . ASN A 1 293 ? 40.518 23.270 5.738 1.00 53.19 291 ASN A CA 1
ATOM 2332 C C . ASN A 1 293 ? 40.825 24.263 4.626 1.00 53.10 291 ASN A C 1
ATOM 2333 O O . ASN A 1 293 ? 39.942 24.645 3.856 1.00 52.84 291 ASN A O 1
ATOM 2338 N N . TRP A 1 294 ? 42.084 24.689 4.562 1.00 51.77 292 TRP A N 1
ATOM 2339 C CA . TRP A 1 294 ? 42.539 25.624 3.540 1.00 50.76 292 TRP A CA 1
ATOM 2340 C C . TRP A 1 294 ? 42.984 24.842 2.313 1.00 49.43 292 TRP A C 1
ATOM 2341 O O . TRP A 1 294 ? 43.242 23.645 2.395 1.00 48.42 292 TRP A O 1
ATOM 2352 N N . SER A 1 295 ? 43.087 25.523 1.180 1.00 48.52 293 SER A N 1
ATOM 2353 C CA . SER A 1 295 ? 43.543 24.869 -0.034 1.00 48.81 293 SER A CA 1
ATOM 2354 C C . SER A 1 295 ? 45.025 24.585 0.169 1.00 48.53 293 SER A C 1
ATOM 2355 O O . SER A 1 295 ? 45.653 25.165 1.056 1.00 49.95 293 SER A O 1
ATOM 2358 N N . LEU A 1 296 ? 45.584 23.698 -0.644 1.00 47.31 294 LEU A N 1
ATOM 2359 C CA . LEU A 1 296 ? 46.994 23.358 -0.529 1.00 47.56 294 LEU A CA 1
ATOM 2360 C C . LEU A 1 296 ? 47.862 24.579 -0.802 1.00 47.70 294 LEU A C 1
ATOM 2361 O O . LEU A 1 296 ? 48.915 24.749 -0.191 1.00 46.81 294 LEU A O 1
ATOM 2366 N N . GLU A 1 297 ? 47.416 25.423 -1.727 1.00 48.38 295 GLU A N 1
ATOM 2367 C CA . GLU A 1 297 ? 48.156 26.625 -2.081 1.00 49.89 295 GLU A CA 1
ATOM 2368 C C . GLU A 1 297 ? 48.209 27.620 -0.923 1.00 48.48 295 GLU A C 1
ATOM 2369 O O . GLU A 1 297 ? 49.262 28.163 -0.607 1.00 47.46 295 GLU A O 1
ATOM 2375 N N . LYS A 1 298 ? 47.060 27.853 -0.300 1.00 47.02 296 LYS A N 1
ATOM 2376 C CA . LYS A 1 298 ? 46.960 28.788 0.811 1.00 46.08 296 LYS A CA 1
ATOM 2377 C C . LYS A 1 298 ? 47.770 28.303 2.014 1.00 44.94 296 LYS A C 1
ATOM 2378 O O . LYS A 1 298 ? 48.432 29.095 2.685 1.00 44.75 296 LYS A O 1
ATOM 2384 N N . ALA A 1 299 ? 47.714 27.000 2.274 1.00 42.34 297 ALA A N 1
ATOM 2385 C CA . ALA A 1 299 ? 48.430 26.405 3.391 1.00 40.73 297 ALA A CA 1
ATOM 2386 C C . ALA A 1 299 ? 49.946 26.461 3.219 1.00 40.66 297 ALA A C 1
ATOM 2387 O O . ALA A 1 299 ? 50.666 26.815 4.157 1.00 36.82 297 ALA A O 1
ATOM 2389 N N . VAL A 1 30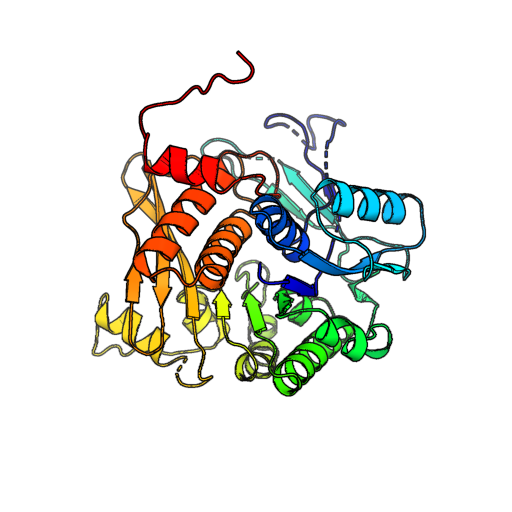0 ? 50.428 26.114 2.028 1.00 39.55 298 VAL A N 1
ATOM 2390 C CA . VAL A 1 300 ? 51.863 26.113 1.772 1.00 39.94 298 VAL A CA 1
ATOM 2391 C C . VAL A 1 300 ? 52.428 27.536 1.747 1.00 39.27 298 VAL A C 1
ATOM 2392 O O . VAL A 1 300 ? 53.564 27.763 2.155 1.00 38.75 298 VAL A O 1
ATOM 2396 N N . THR A 1 301 ? 51.635 28.493 1.276 1.00 37.86 299 THR A N 1
ATOM 2397 C CA . THR A 1 301 ? 52.076 29.884 1.238 1.00 39.96 299 THR A CA 1
ATOM 2398 C C . THR A 1 301 ? 52.177 30.427 2.666 1.00 39.21 299 THR A C 1
ATOM 2399 O O . THR A 1 301 ? 53.169 31.048 3.045 1.00 38.54 299 THR A O 1
ATOM 2403 N N . PHE A 1 302 ? 51.134 30.180 3.449 1.00 36.44 300 PHE A N 1
ATOM 2404 C CA . PHE A 1 302 ? 51.075 30.626 4.827 1.00 34.91 300 PHE A CA 1
ATOM 2405 C C . PHE A 1 302 ? 52.218 30.010 5.643 1.00 35.37 300 PHE A C 1
ATOM 2406 O O . PHE A 1 302 ? 52.914 30.711 6.378 1.00 33.04 300 PHE A O 1
ATOM 2414 N N . ALA A 1 303 ? 52.408 28.701 5.498 1.00 34.49 301 ALA A N 1
ATOM 2415 C CA . ALA A 1 303 ? 53.442 27.974 6.225 1.00 33.80 301 ALA A CA 1
ATOM 2416 C C . ALA A 1 303 ? 54.875 28.388 5.875 1.00 33.27 301 ALA A C 1
ATOM 2417 O O . ALA A 1 303 ? 55.739 28.440 6.753 1.00 32.68 301 ALA A O 1
ATOM 2419 N N . THR A 1 304 ? 55.128 28.673 4.601 1.00 30.69 302 THR A N 1
ATOM 2420 C CA . THR A 1 304 ? 56.459 29.077 4.167 1.00 30.79 302 THR A CA 1
ATOM 2421 C C . THR A 1 304 ? 56.815 30.442 4.763 1.00 32.54 302 THR A C 1
ATOM 2422 O O . THR A 1 304 ? 57.937 30.646 5.233 1.00 31.05 302 THR A O 1
ATOM 2426 N N . VAL A 1 305 ? 55.859 31.369 4.756 1.00 32.00 303 VAL A N 1
ATOM 2427 C CA . VAL A 1 305 ? 56.090 32.688 5.331 1.00 32.44 303 VAL A CA 1
ATOM 2428 C C . VAL A 1 305 ? 56.356 32.528 6.834 1.00 32.97 303 VAL A C 1
ATOM 2429 O O . VAL A 1 305 ? 57.233 33.182 7.394 1.00 31.03 303 VAL A O 1
ATOM 2433 N N . ASN A 1 306 ? 55.602 31.647 7.482 1.00 32.12 304 ASN A N 1
ATOM 2434 C CA . ASN A 1 306 ? 55.788 31.411 8.905 1.00 31.58 304 ASN A CA 1
ATOM 2435 C C . ASN A 1 306 ? 57.197 30.875 9.142 1.00 31.01 304 ASN A C 1
ATOM 2436 O O . ASN A 1 306 ? 57.859 31.246 10.110 1.00 30.59 304 ASN A O 1
ATOM 2441 N N . GLY A 1 307 ? 57.648 30.004 8.244 1.00 31.11 305 GLY A N 1
ATOM 2442 C CA . GLY A 1 307 ? 58.980 29.434 8.351 1.00 29.27 305 GLY A CA 1
ATOM 2443 C C . GLY A 1 307 ? 60.065 30.488 8.227 1.00 28.71 305 GLY A C 1
ATOM 2444 O O . GLY A 1 307 ? 61.071 30.437 8.939 1.00 29.71 305 GLY A O 1
ATOM 2445 N N . VAL A 1 308 ? 59.871 31.439 7.318 1.00 26.81 306 VAL A N 1
ATOM 2446 C CA . VAL A 1 308 ? 60.835 32.521 7.121 1.00 27.33 306 VAL A CA 1
ATOM 2447 C C . VAL A 1 308 ? 60.862 33.397 8.375 1.00 28.19 306 VAL A C 1
ATOM 2448 O O . VAL A 1 308 ? 61.929 33.830 8.819 1.00 26.72 306 VAL A O 1
ATOM 2452 N N . LEU A 1 309 ? 59.679 33.650 8.935 1.00 27.06 307 LEU A N 1
ATOM 2453 C CA . LEU A 1 309 ? 59.549 34.461 10.142 1.00 28.72 307 LEU A CA 1
ATOM 2454 C C . LEU A 1 309 ? 60.281 33.840 11.326 1.00 28.55 307 LEU A C 1
ATOM 2455 O O . LEU A 1 309 ? 60.896 34.549 12.112 1.00 28.29 307 LEU A O 1
ATOM 2460 N N . ALA A 1 310 ? 60.218 32.516 11.445 1.00 28.44 308 ALA A N 1
ATOM 2461 C CA . ALA A 1 310 ? 60.875 31.819 12.544 1.00 27.70 308 ALA A CA 1
ATOM 2462 C C . ALA A 1 310 ? 62.382 32.040 12.527 1.00 27.63 308 ALA A C 1
ATOM 2463 O O . ALA A 1 310 ? 63.025 32.019 13.582 1.00 26.56 308 ALA A O 1
ATOM 2465 N N . HIS A 1 311 ? 62.944 32.247 11.337 1.00 24.65 309 HIS A N 1
ATOM 2466 C CA . HIS A 1 311 ? 64.383 32.485 11.212 1.00 25.75 309 HIS A CA 1
ATOM 2467 C C . HIS A 1 311 ? 64.783 33.873 11.719 1.00 25.73 309 HIS A C 1
ATOM 2468 O O . HIS A 1 311 ? 65.957 34.126 11.971 1.00 26.38 309 HIS A O 1
ATOM 2475 N N . THR A 1 312 ? 63.810 34.769 11.868 1.00 24.16 310 THR A N 1
ATOM 2476 C CA . THR A 1 312 ? 64.091 36.117 12.347 1.00 24.59 310 THR A CA 1
ATOM 2477 C C . THR A 1 312 ? 63.823 36.234 13.847 1.00 25.39 310 THR A C 1
ATOM 2478 O O . THR A 1 312 ? 64.028 37.299 14.446 1.00 25.28 310 THR A O 1
ATOM 2482 N N . ILE A 1 313 ? 63.348 35.143 14.445 1.00 24.16 311 ILE A N 1
ATOM 2483 C CA . ILE A 1 313 ? 63.032 35.112 15.871 1.00 23.80 311 ILE A CA 1
ATOM 2484 C C . ILE A 1 313 ? 64.131 34.395 16.633 1.00 25.72 311 ILE A C 1
ATOM 2485 O O . ILE A 1 313 ? 64.481 33.262 16.307 1.00 26.81 311 ILE A O 1
ATOM 2490 N N . GLN A 1 314 ? 64.704 35.058 17.633 1.00 25.74 312 GLN A N 1
ATOM 2491 C CA . GLN A 1 314 ? 65.768 34.426 18.410 1.00 25.71 312 GLN A CA 1
ATOM 2492 C C . GLN A 1 314 ? 65.190 33.241 19.189 1.00 26.21 312 GLN A C 1
ATOM 2493 O O . GLN A 1 314 ? 64.118 33.350 19.788 1.00 25.48 312 GLN A O 1
ATOM 2499 N N . GLY A 1 315 ? 65.887 32.107 19.169 1.00 27.37 313 GLY A N 1
ATOM 2500 C CA . GLY A 1 315 ? 65.396 30.939 19.886 1.00 27.88 313 GLY A CA 1
ATOM 2501 C C . GLY A 1 315 ? 64.551 30.012 19.031 1.00 28.91 313 GLY A C 1
ATOM 2502 O O . GLY A 1 315 ? 64.100 30.391 17.946 1.00 25.80 313 GLY A O 1
ATOM 2503 N N . ASP A 1 316 ? 64.331 28.799 19.535 1.00 31.21 314 ASP A N 1
ATOM 2504 C CA . ASP A 1 316 ? 63.560 27.754 18.842 1.00 32.92 314 ASP A CA 1
ATOM 2505 C C . ASP A 1 316 ? 62.060 27.976 18.698 1.00 32.84 314 ASP A C 1
ATOM 2506 O O . ASP A 1 316 ? 61.456 27.555 17.708 1.00 32.94 314 ASP A O 1
ATOM 2511 N N . ILE A 1 317 ? 61.455 28.594 19.704 1.00 31.98 315 ILE A N 1
ATOM 2512 C CA . ILE A 1 317 ? 60.011 28.801 19.704 1.00 31.01 315 ILE A CA 1
ATOM 2513 C C . ILE A 1 317 ? 59.507 29.808 18.684 1.00 29.42 315 ILE A C 1
ATOM 2514 O O . ILE A 1 317 ? 59.877 30.978 18.726 1.00 28.87 315 ILE A O 1
ATOM 2519 N N . PRO A 1 318 ? 58.645 29.360 17.753 1.00 29.39 316 PRO A N 1
ATOM 2520 C CA . PRO A 1 318 ? 58.078 30.238 16.721 1.00 30.25 316 PRO A CA 1
ATOM 2521 C C . PRO A 1 318 ? 56.893 30.955 17.364 1.00 31.94 316 PRO A C 1
ATOM 2522 O O . PRO A 1 318 ? 55.803 30.384 17.487 1.00 34.02 316 PRO A O 1
ATOM 2526 N N . LEU A 1 319 ? 57.120 32.190 17.795 1.00 32.16 317 LEU A N 1
ATOM 2527 C CA . LEU A 1 319 ? 56.093 32.994 18.449 1.00 32.46 317 LEU A CA 1
ATOM 2528 C C . LEU A 1 319 ? 55.422 33.934 17.448 1.00 34.16 317 LEU A C 1
ATOM 2529 O O . LEU A 1 319 ? 55.629 35.154 17.486 1.00 35.01 317 LEU A O 1
ATOM 2534 N N . THR A 1 320 ? 54.622 33.357 16.554 1.00 32.04 318 THR A N 1
ATOM 2535 C CA . THR A 1 320 ? 53.917 34.122 15.532 1.00 32.16 318 THR A CA 1
ATOM 2536 C C . THR A 1 320 ? 52.406 33.955 15.653 1.00 32.15 318 THR A C 1
ATOM 2537 O O . THR A 1 320 ? 51.923 33.005 16.265 1.00 31.29 318 THR A O 1
ATOM 2541 N N . THR A 1 321 ? 51.664 34.899 15.083 1.00 32.61 319 THR A N 1
ATOM 2542 C CA . THR A 1 321 ? 50.209 34.844 15.112 1.00 35.14 319 THR A CA 1
ATOM 2543 C C . THR A 1 321 ? 49.700 34.849 13.673 1.00 35.21 319 THR A C 1
ATOM 2544 O O . THR A 1 321 ? 50.430 35.224 12.752 1.00 34.41 319 THR A O 1
ATOM 2548 N N . VAL A 1 322 ? 48.453 34.431 13.484 1.00 36.93 320 VAL A N 1
ATOM 2549 C CA . VAL A 1 322 ? 47.854 34.392 12.152 1.00 37.30 320 VAL A CA 1
ATOM 2550 C C . VAL A 1 322 ? 47.846 35.778 11.521 1.00 38.08 320 VAL A C 1
ATOM 2551 O O . VAL A 1 322 ? 48.162 35.930 10.341 1.00 38.41 320 VAL A O 1
ATOM 2555 N N . LYS A 1 323 ? 47.506 36.792 12.309 1.00 39.71 321 LYS A N 1
ATOM 2556 C CA . LYS A 1 323 ? 47.472 38.160 11.801 1.00 40.94 321 LYS A CA 1
ATOM 2557 C C . LYS A 1 323 ? 48.845 38.651 11.355 1.00 40.16 321 LYS A C 1
ATOM 2558 O O . LYS A 1 323 ? 48.969 39.348 10.344 1.00 39.14 321 LYS A O 1
ATOM 2564 N N . GLN A 1 324 ? 49.876 38.284 12.109 1.00 39.65 322 GLN A N 1
ATOM 2565 C CA . GLN A 1 324 ? 51.236 38.693 11.785 1.00 39.91 322 GLN A CA 1
ATOM 2566 C C . GLN A 1 324 ? 51.674 38.102 10.449 1.00 38.32 322 GLN A C 1
ATOM 2567 O O . GLN A 1 324 ? 52.222 38.802 9.598 1.00 39.19 322 GLN A O 1
ATOM 2573 N N . VAL A 1 325 ? 51.430 36.808 10.269 1.00 38.69 323 VAL A N 1
ATOM 2574 C CA . VAL A 1 325 ? 51.793 36.124 9.030 1.00 38.01 323 VAL A CA 1
ATOM 2575 C C . VAL A 1 325 ? 51.043 36.749 7.854 1.00 38.37 323 VAL A C 1
ATOM 2576 O O . VAL A 1 325 ? 51.633 37.035 6.812 1.00 37.31 323 VAL A O 1
ATOM 2580 N N . ASN A 1 326 ? 49.739 36.955 8.028 1.00 39.33 324 ASN A N 1
ATOM 2581 C CA . ASN A 1 326 ? 48.906 37.548 6.984 1.00 40.97 324 ASN A CA 1
ATOM 2582 C C . ASN A 1 326 ? 49.341 38.976 6.679 1.00 40.26 324 ASN A C 1
ATOM 2583 O O . ASN A 1 326 ? 49.235 39.427 5.544 1.00 40.19 324 ASN A O 1
ATOM 2588 N N . HIS A 1 327 ? 49.824 39.692 7.692 1.00 40.26 325 HIS A N 1
ATOM 2589 C CA . HIS A 1 327 ? 50.275 41.062 7.473 1.00 38.41 325 HIS A CA 1
ATOM 2590 C C . HIS A 1 327 ? 51.515 41.045 6.584 1.00 37.22 325 HIS A C 1
ATOM 2591 O O . HIS A 1 327 ? 51.686 41.900 5.718 1.00 37.08 325 HIS A O 1
ATOM 2598 N N . VAL A 1 328 ? 52.383 40.062 6.783 1.00 37.40 326 VAL A N 1
ATOM 2599 C CA . VAL A 1 328 ? 53.580 39.972 5.956 1.00 38.56 326 VAL A CA 1
ATOM 2600 C C . VAL A 1 328 ? 53.172 39.678 4.508 1.00 39.63 326 VAL A C 1
ATOM 2601 O O . VAL A 1 328 ? 53.723 40.253 3.571 1.00 39.14 326 VAL A O 1
ATOM 2605 N N . LEU A 1 329 ? 52.194 38.795 4.329 1.00 40.57 327 LEU A N 1
ATOM 2606 C CA . LEU A 1 329 ? 51.721 38.447 2.987 1.00 41.90 327 LEU A CA 1
ATOM 2607 C C . LEU A 1 329 ? 50.996 39.609 2.313 1.00 41.90 327 LEU A C 1
ATOM 2608 O O . LEU A 1 329 ? 51.259 39.933 1.157 1.00 40.91 327 LEU A O 1
ATOM 2613 N N . GLU A 1 330 ? 50.089 40.238 3.050 1.00 42.70 328 GLU A N 1
ATOM 2614 C CA . GLU A 1 330 ? 49.301 41.345 2.529 1.00 45.63 328 GLU A CA 1
ATOM 2615 C C . GLU A 1 330 ? 50.005 42.693 2.463 1.00 46.62 328 GLU A C 1
ATOM 2616 O O . GLU A 1 330 ? 49.675 43.520 1.614 1.00 47.14 328 GLU A O 1
ATOM 2622 N N . HIS A 1 331 ? 50.964 42.924 3.353 1.00 46.60 329 HIS A N 1
ATOM 2623 C CA . HIS A 1 331 ? 51.677 44.202 3.378 1.00 46.31 329 HIS A CA 1
ATOM 2624 C C . HIS A 1 331 ? 53.182 43.995 3.499 1.00 45.78 329 HIS A C 1
ATOM 2625 O O . HIS A 1 331 ? 53.777 44.244 4.548 1.00 45.81 329 HIS A O 1
ATOM 2632 N N . PRO A 1 332 ? 53.815 43.543 2.409 1.00 45.32 330 PRO A N 1
ATOM 2633 C CA . PRO A 1 332 ? 55.249 43.265 2.292 1.00 45.13 330 PRO A CA 1
ATOM 2634 C C . PRO A 1 332 ? 56.176 44.454 2.541 1.00 44.85 330 PRO A C 1
ATOM 2635 O O . PRO A 1 332 ? 57.336 44.269 2.908 1.00 43.23 330 PRO A O 1
ATOM 2639 N N . ASN A 1 333 ? 55.676 45.668 2.336 1.00 44.68 331 ASN A N 1
ATOM 2640 C CA . ASN A 1 333 ? 56.511 46.850 2.513 1.00 46.08 331 ASN A CA 1
ATOM 2641 C C . ASN A 1 333 ? 56.382 47.558 3.857 1.00 44.18 331 ASN A C 1
ATOM 2642 O O . ASN A 1 333 ? 57.059 48.554 4.093 1.00 43.10 331 ASN A O 1
ATOM 2647 N N . ILE A 1 334 ? 55.513 47.059 4.730 1.00 44.01 332 ILE A N 1
ATOM 2648 C CA . ILE A 1 334 ? 55.343 47.664 6.048 1.00 44.13 332 ILE A CA 1
ATOM 2649 C C . ILE A 1 334 ? 56.298 46.964 7.018 1.00 43.00 332 ILE A C 1
ATOM 2650 O O . ILE A 1 334 ? 56.091 45.798 7.368 1.00 42.99 332 ILE A O 1
ATOM 2655 N N . ASP A 1 335 ? 57.342 47.669 7.448 1.00 41.06 333 ASP A N 1
ATOM 2656 C CA . ASP A 1 335 ? 58.323 47.086 8.367 1.00 38.42 333 ASP A CA 1
ATOM 2657 C C . ASP A 1 335 ? 58.145 47.535 9.815 1.00 38.05 333 ASP A C 1
ATOM 2658 O O . ASP A 1 335 ? 58.922 47.143 10.689 1.00 37.34 333 ASP A O 1
ATOM 2663 N N . LEU A 1 336 ? 57.135 48.362 10.068 1.00 37.48 334 LEU A N 1
ATOM 2664 C CA . LEU A 1 336 ? 56.883 48.862 11.420 1.00 36.92 334 LEU A CA 1
ATOM 2665 C C . LEU A 1 336 ? 55.381 48.984 11.672 1.00 36.36 334 LEU A C 1
ATOM 2666 O O . LEU A 1 336 ? 54.673 49.652 10.930 1.00 35.16 334 LEU A O 1
ATOM 2671 N N . ILE A 1 337 ? 54.907 48.330 12.729 1.00 35.42 335 ILE A N 1
ATOM 2672 C CA . ILE A 1 337 ? 53.497 48.352 13.083 1.00 34.62 335 ILE A CA 1
ATOM 2673 C C . ILE A 1 337 ? 53.263 49.072 14.411 1.00 37.24 335 ILE A C 1
ATOM 2674 O O . ILE A 1 337 ? 53.931 48.787 15.407 1.00 36.06 335 ILE A O 1
ATOM 2679 N N . ARG A 1 338 ? 52.317 50.009 14.411 1.00 36.80 336 ARG A N 1
ATOM 2680 C CA . ARG A 1 338 ? 51.977 50.778 15.608 1.00 38.09 336 ARG A CA 1
ATOM 2681 C C . ARG A 1 338 ? 50.583 50.419 16.124 1.00 40.16 336 ARG A C 1
ATOM 2682 O O . ARG A 1 338 ? 49.607 50.433 15.364 1.00 38.75 336 ARG A O 1
ATOM 2690 N N . GLU A 1 339 ? 50.494 50.100 17.413 1.00 39.98 337 GLU A N 1
ATOM 2691 C CA . GLU A 1 339 ? 49.227 49.738 18.033 1.00 44.14 337 GLU A CA 1
ATOM 2692 C C . GLU A 1 339 ? 49.075 50.388 19.411 1.00 46.75 337 GLU A C 1
ATOM 2693 O O . GLU A 1 339 ? 50.031 50.932 19.965 1.00 44.48 337 GLU A O 1
ATOM 2699 N N . GLY A 1 340 ? 47.863 50.336 19.954 1.00 51.40 338 GLY A N 1
ATOM 2700 C CA . GLY A 1 340 ? 47.613 50.901 21.271 1.00 57.01 338 GLY A CA 1
ATOM 2701 C C . GLY A 1 340 ? 47.226 52.369 21.259 1.00 60.87 338 GLY A C 1
ATOM 2702 O O . GLY A 1 340 ? 47.085 52.984 22.319 1.00 61.60 338 GLY A O 1
ATOM 2703 N N . HIS A 1 341 ? 47.047 52.928 20.064 1.00 64.84 339 HIS A N 1
ATOM 2704 C CA . HIS A 1 341 ? 46.674 54.329 19.909 1.00 69.02 339 HIS A CA 1
ATOM 2705 C C . HIS A 1 341 ? 45.228 54.570 20.354 1.00 69.58 339 HIS A C 1
ATOM 2706 O O . HIS A 1 341 ? 44.952 55.603 20.998 1.00 70.56 339 HIS A O 1
#

B-factor: mean 44.36, std 14.55, range [17.15, 96.41]

Secondary structure (DSSP, 8-state):
--EEEEE----EE--STT---S-S-------HHHHHHHHHHHTT-EEEEEEEE-SSHHHHHHHHHHHHTT-B-TTEEE--S----EEE--BTTB---EEE---TTSTTTT--GGGS-HHHHHTT---EE-THHHHH-HHHHHHHHHHHHHHHHTT---EEE----GGG--HHHHH--HHHHHHGGG-SEEE--HHHHHHTS-----TTS-HHHHHHHHHHH---S--SEEEEEEEEE-SS-EEEEEEEE-SS-EEEPPPEE---S--TTHHHHHHHHHHHHHHTT--HHHHHHHHHHHHHHHTTSSSS-----HHHHHHHHH-TT--------

Solvent-accessible surface area: 16691 Å² total

Radius of gyration: 19.51 Å; Cα contacts (8 Å, |Δi|>4): 677; chains: 1; bounding box: 45×54×58 Å

Organism: Enterococcus faecalis (strain ATCC 700802 / V583) (NCBI:txid226185)

Nearest PDB structures (foldseek):
  3ktn-assembly1_A  TM=1.002E+00  e=1.910E-72  Enterococcus faecalis
  2afb-assembly1_B  TM=9.183E-01  e=6.441E-32  Thermotoga maritima MSB8
  2afb-assembly1_A  TM=9.199E-01  e=3.066E-31  Thermotoga maritima MSB8
  1v19-assembly1_A  TM=8.719E-01  e=3.601E-22  Thermus thermophilus HB8
  4e69-assembly1_B  TM=8.303E-01  e=9.000E-20  Oceanicola granulosus HTCC2516

CATH classification: 3.40.1190.20

Sequence (333 aa):
SLKIAAFGEVLRFTPPEYLLEQTEQLRNFVGTGVNLLANLAHFQLETALITKLPANRLGEAGKAALRKLGISDQWVGEKGDHIGSFFAEGYGIRPTQVTYQNRHQSAFGISEAKDYDFEAFLAEVDVHICGISLSLTEKTRDAALILAQKAHAYQKKVCFDFNYRPSLNTANSALFRQQYERILPYCDIVFGSRRDLVELLGFIPREDLEGEAQETELIQRFSQYNLEWFAGTTRSHSQNQNYLSGYLYTQNEYQQSEKRPLLNLDRIGAGDAYAAGILYGYSQNWSLEKAVTFATVNGVLAHTIQGDIPLTTVKQVNHVLEHPNIDLIREGH

Foldseek 3Di:
DAEEEEEWAKAEWEAPDQAVVPDPHTDAIDTLRLQQQLQLVQQVHAYEYAFEAAPDPVSVVNCVRSVVSVYHDVRYYHFADDGWYWYWHADDPRDIDIGTDDHCRGRRNPAALVVGPLVVVLVPGLYEYELVLCQSHPRSLRNSLVSLVVNVVVVRAYEYENPDDPVVDDPVSLQCCVSCVSRLLSHAEYEDDLCCCCVRVVFDWDPVDDDPVRSLVRVLVCVVSQHAKYKYWDWDADVPWIWIKIWMDGNPDIEIAPTDTADAPDQAQLRSQLVSLLVVCVVVVHDRHVSRLLSRLLSRQCRVDPDNHSNDYSVRSVCCVVPVPDPDDDDDD